Protein AF-A0A2H0WBD0-F1 (afdb_monomer_lite)

Foldseek 3Di:
DCQDDDQDQVAQEAEAEEADPDLVSVLVSQVRQPHDDPNDPHHYYYYHQDDQDLPDPCLLVSLVRVLVVLLSVLLVLLVPFQQAAEDADDPPDDDDPRYQHAHPQDDFPDPVLVCCLVPVLSVLSNQLSPDLQNSCVLLVQHDLLCSLPPVSLVSVCVVPVPGDPVSSVNSSLSNLCSLQQSPFDWDDDPPWIWTQAPNDTDTSSHHYSVSSSVDRSSVVSNVVVPVVDDPSSSVSSNLSSLQVPPPDDLVNLVVCVVVQVVCCVVPVDGQDLRDPDPVSVVNNNSVSNNVVVVVVVVVD

pLDDT: mean 79.94, std 10.46, range [40.19, 96.19]

Sequence (300 aa):
MAKEGFDWAFCEHALTVGYRGSLTEVIQIIGRCTRDSSNKTHAQFTNLVPEPDAKGEDVSDAVNNMLKAITSSLLMEQVLAPSFKFKPKIDGEPPQPGVIRIKGLNEPKTPLGRSILENDMADLKANILQNEEVRKAIAGLADPKYITEDVVPRIIREKYPELDEDDVQVICHHHHIESVLPGLETKVEGDQRFIKMAGKFINVEELNIDLIESINPFQRAYEILSKAVDKDILKAVQQAITLKNTKMTLEEAKYLFPKINEFYAANGREPDANSSDPVEVMLGRALAYLRRAEAESNLK

Radius of gyration: 22.58 Å; chains: 1; bounding box: 58×55×68 Å

Structure (mmCIF, N/CA/C/O backbone):
data_AF-A0A2H0WBD0-F1
#
_entry.id   AF-A0A2H0WBD0-F1
#
loop_
_atom_site.group_PDB
_atom_site.id
_atom_site.type_symbol
_atom_site.label_atom_id
_atom_site.label_alt_id
_atom_site.label_comp_id
_atom_site.label_asym_id
_atom_site.label_entity_id
_atom_site.label_seq_id
_atom_site.pdbx_PDB_ins_code
_atom_site.Cartn_x
_atom_site.Cartn_y
_atom_site.Cartn_z
_atom_site.occupancy
_atom_site.B_iso_or_equiv
_atom_site.auth_seq_id
_atom_site.auth_comp_id
_atom_site.auth_asym_id
_atom_site.auth_atom_id
_atom_site.pdbx_PDB_model_num
ATOM 1 N N . MET A 1 1 ? 13.476 -11.830 22.053 1.00 49.97 1 MET A N 1
ATOM 2 C CA . MET A 1 1 ? 14.926 -12.003 22.245 1.00 49.97 1 MET A CA 1
ATOM 3 C C . MET A 1 1 ? 15.350 -13.076 21.253 1.00 49.97 1 MET A C 1
ATOM 5 O O . MET A 1 1 ? 15.075 -14.237 21.482 1.00 49.97 1 MET A O 1
ATOM 9 N N . ALA A 1 2 ? 15.801 -12.629 20.082 1.00 55.78 2 ALA A N 1
ATOM 10 C CA . ALA A 1 2 ? 16.416 -13.369 18.969 1.00 55.78 2 ALA A CA 1
ATOM 11 C C . ALA A 1 2 ? 16.815 -12.298 17.933 1.00 55.78 2 ALA A C 1
ATOM 13 O O . ALA A 1 2 ? 16.463 -12.376 16.763 1.00 55.78 2 ALA A O 1
ATOM 14 N N . LYS A 1 3 ? 17.386 -11.179 18.404 1.00 52.69 3 LYS A N 1
ATOM 15 C CA . LYS A 1 3 ? 17.462 -9.941 17.616 1.00 52.69 3 LYS A CA 1
ATOM 16 C C . LYS A 1 3 ? 18.622 -9.970 16.627 1.00 52.69 3 LYS A C 1
ATOM 18 O O . LYS A 1 3 ? 18.420 -9.603 15.482 1.00 52.69 3 LYS A O 1
ATOM 23 N N . GLU A 1 4 ? 19.763 -10.552 16.989 1.00 52.62 4 GLU A N 1
ATOM 24 C CA . GLU A 1 4 ? 20.936 -10.688 16.116 1.00 52.62 4 GLU A CA 1
ATOM 25 C C . GLU A 1 4 ? 21.675 -12.005 16.419 1.00 52.62 4 GLU A C 1
ATOM 27 O O . GLU A 1 4 ? 21.696 -12.450 17.566 1.00 52.62 4 GLU A O 1
ATOM 32 N N . GLY A 1 5 ? 22.230 -12.655 15.389 1.00 54.59 5 GLY A N 1
ATOM 33 C CA . GLY A 1 5 ? 23.196 -13.759 15.527 1.00 54.59 5 GLY A CA 1
ATOM 34 C C . GLY A 1 5 ? 22.658 -15.194 15.618 1.00 54.59 5 GLY A C 1
ATOM 35 O O . GLY A 1 5 ? 23.453 -16.126 15.549 1.00 54.59 5 GLY A O 1
ATOM 36 N N . PHE A 1 6 ? 21.344 -15.409 15.736 1.00 63.38 6 PHE A N 1
ATOM 37 C CA . PHE A 1 6 ? 20.769 -16.761 15.759 1.00 63.38 6 PHE A CA 1
ATOM 38 C C . PHE A 1 6 ? 20.248 -17.154 14.374 1.00 63.38 6 PHE A C 1
ATOM 40 O O . PHE A 1 6 ? 19.155 -16.741 13.974 1.00 63.38 6 PHE A O 1
ATOM 47 N N . ASP A 1 7 ? 21.059 -17.915 13.640 1.00 66.31 7 ASP A N 1
ATOM 48 C CA . ASP A 1 7 ? 20.713 -18.461 12.329 1.00 66.31 7 ASP A CA 1
ATOM 49 C C . ASP A 1 7 ? 20.181 -19.889 12.484 1.00 66.31 7 ASP A C 1
ATOM 51 O O . ASP A 1 7 ? 20.934 -20.835 12.708 1.00 66.31 7 ASP A O 1
ATOM 55 N N . TRP A 1 8 ? 18.859 -20.040 12.412 1.00 78.25 8 TRP A N 1
ATOM 56 C CA . TRP A 1 8 ? 18.201 -21.343 12.430 1.00 78.25 8 TRP A CA 1
ATOM 57 C C . TRP A 1 8 ? 17.586 -21.587 11.052 1.00 78.25 8 TRP A C 1
ATOM 59 O O . TRP A 1 8 ? 16.416 -21.286 10.806 1.00 78.25 8 TRP A O 1
ATOM 69 N N . ALA A 1 9 ? 18.376 -22.182 10.156 1.00 80.75 9 ALA A N 1
ATOM 70 C CA . ALA A 1 9 ? 17.948 -22.504 8.795 1.00 80.75 9 ALA A CA 1
ATOM 71 C C . ALA A 1 9 ? 16.732 -23.444 8.759 1.00 80.75 9 ALA A C 1
ATOM 73 O O . ALA A 1 9 ? 15.888 -23.291 7.892 1.00 80.75 9 ALA A O 1
ATOM 74 N N . PHE A 1 10 ? 16.566 -24.338 9.737 1.00 84.06 10 PHE A N 1
ATOM 75 C CA . PHE A 1 10 ? 15.432 -25.273 9.849 1.00 84.06 10 PHE A CA 1
ATOM 76 C C . PHE A 1 10 ? 14.126 -24.659 10.415 1.00 84.06 10 PHE A C 1
ATOM 78 O O . PHE A 1 10 ? 13.216 -25.401 10.761 1.00 84.06 10 PHE A O 1
ATOM 85 N N . CYS A 1 11 ? 14.024 -23.332 10.578 1.00 87.00 11 CYS A N 1
ATOM 86 C CA . CYS A 1 11 ? 12.901 -22.687 11.269 1.00 87.00 11 CYS A CA 1
ATOM 87 C C . CYS A 1 11 ? 11.648 -22.676 10.387 1.00 87.00 11 CYS A C 1
ATOM 89 O O . CYS A 1 11 ? 11.606 -21.956 9.393 1.00 87.00 11 CYS A O 1
ATOM 91 N N . GLU A 1 12 ? 10.640 -23.465 10.745 1.00 87.62 12 GLU A N 1
ATOM 92 C CA . GLU A 1 12 ? 9.393 -23.600 9.976 1.00 87.62 12 GLU A CA 1
ATOM 93 C C . GLU A 1 12 ? 8.297 -22.632 10.424 1.00 87.62 12 GLU A C 1
ATOM 95 O O . GLU A 1 12 ? 7.412 -22.318 9.635 1.00 87.62 12 GLU A O 1
ATOM 100 N N . HIS A 1 13 ? 8.354 -22.133 11.663 1.00 90.00 13 HIS A N 1
ATOM 101 C CA . HIS A 1 13 ? 7.329 -21.245 12.205 1.00 90.00 13 HIS A CA 1
ATOM 102 C C . HIS A 1 13 ? 7.931 -20.133 13.063 1.00 90.00 13 HIS A C 1
ATOM 104 O O . HIS A 1 13 ? 8.615 -20.392 14.053 1.00 90.00 13 HIS A O 1
ATOM 110 N N . ALA A 1 14 ? 7.633 -18.884 12.709 1.00 87.50 14 ALA A N 1
ATOM 111 C CA . ALA A 1 14 ? 7.894 -17.715 13.538 1.00 87.50 14 ALA A CA 1
ATOM 112 C C . ALA A 1 14 ? 6.583 -17.133 14.093 1.00 87.50 14 ALA A C 1
ATOM 114 O O . ALA A 1 14 ? 5.679 -16.784 13.336 1.00 87.50 14 ALA A O 1
ATOM 115 N N . LEU A 1 15 ? 6.501 -16.995 15.420 1.00 87.56 15 LEU A N 1
ATOM 116 C CA . LEU A 1 15 ? 5.362 -16.415 16.134 1.00 87.56 15 LEU A CA 1
ATOM 117 C C . LEU A 1 15 ? 5.765 -15.092 16.793 1.00 87.56 15 LEU A C 1
ATOM 119 O O . LEU A 1 15 ? 6.697 -15.049 17.600 1.00 87.56 15 LEU A O 1
ATOM 123 N N . THR A 1 16 ? 5.034 -14.020 16.505 1.00 83.25 16 THR A N 1
ATOM 124 C CA . THR A 1 16 ? 5.133 -12.751 17.233 1.00 83.25 16 THR A CA 1
ATOM 125 C C . THR A 1 16 ? 3.858 -12.478 18.016 1.00 83.25 16 THR A C 1
ATOM 127 O O . THR A 1 16 ? 2.765 -12.832 17.587 1.00 83.25 16 THR A O 1
ATOM 130 N N . VAL A 1 17 ? 4.010 -11.850 19.183 1.00 83.56 17 VAL A N 1
ATOM 131 C CA . VAL A 1 17 ? 2.902 -11.454 20.058 1.00 83.56 17 VAL A CA 1
ATOM 132 C C . VAL A 1 17 ? 2.935 -9.943 20.235 1.00 83.56 17 VAL A C 1
ATOM 134 O O . VAL A 1 17 ? 3.972 -9.390 20.614 1.00 83.56 17 VAL A O 1
ATOM 137 N N . GLY A 1 18 ? 1.798 -9.304 19.978 1.00 71.00 18 GLY A N 1
ATOM 138 C CA . GLY A 1 18 ? 1.610 -7.866 20.077 1.00 71.00 18 GLY A CA 1
ATOM 139 C C . GLY A 1 18 ? 2.237 -7.083 18.924 1.00 71.00 18 GLY A C 1
ATOM 140 O O . GLY A 1 18 ? 2.765 -7.625 17.953 1.00 71.00 18 GLY A O 1
ATOM 141 N N . TYR A 1 19 ? 2.174 -5.760 19.044 1.00 66.62 19 TYR A N 1
ATOM 142 C CA . TYR A 1 19 ? 2.764 -4.859 18.065 1.00 66.62 19 TYR A CA 1
ATOM 143 C C . TYR A 1 19 ? 4.289 -4.764 18.231 1.00 66.62 19 TYR A C 1
ATOM 145 O O . TYR A 1 19 ? 4.805 -4.580 19.336 1.00 66.62 19 TYR A O 1
ATOM 153 N N . ARG A 1 20 ? 5.019 -4.843 17.114 1.00 69.00 20 ARG A N 1
ATOM 154 C CA . ARG A 1 20 ? 6.457 -4.554 17.048 1.00 69.00 20 ARG A CA 1
ATOM 155 C C . ARG A 1 20 ? 6.660 -3.154 16.489 1.00 69.00 20 ARG A C 1
ATOM 157 O O . ARG A 1 20 ? 6.102 -2.813 15.455 1.00 69.00 20 ARG A O 1
ATOM 164 N N . GLY A 1 21 ? 7.472 -2.355 17.180 1.00 59.50 21 GLY A N 1
ATOM 165 C CA . GLY A 1 21 ? 7.663 -0.936 16.874 1.00 59.50 21 GLY A CA 1
ATOM 166 C C . GLY A 1 21 ? 8.267 -0.645 15.498 1.00 59.50 21 GLY A C 1
ATOM 167 O O . GLY A 1 21 ? 8.047 0.447 14.986 1.00 59.50 21 GLY A O 1
ATOM 168 N N . SER A 1 22 ? 8.986 -1.603 14.901 1.00 67.94 22 SER A N 1
ATOM 169 C CA . SER A 1 22 ? 9.697 -1.432 13.632 1.00 67.94 22 SER A CA 1
ATOM 170 C C . SER A 1 22 ? 9.284 -2.482 12.602 1.00 67.94 22 SER A C 1
ATOM 172 O O . SER A 1 22 ? 9.393 -3.684 12.846 1.00 67.94 22 SER A O 1
ATOM 174 N N . LEU A 1 23 ? 8.865 -2.020 11.421 1.00 66.50 23 LEU A N 1
ATOM 175 C CA . LEU A 1 23 ? 8.568 -2.879 10.273 1.00 66.50 23 LEU A CA 1
ATOM 176 C C . LEU A 1 23 ? 9.817 -3.632 9.792 1.00 66.50 23 LEU A C 1
ATOM 178 O O . LEU A 1 23 ? 9.736 -4.808 9.446 1.00 66.50 23 LEU A O 1
ATOM 182 N N . THR A 1 24 ? 10.987 -2.995 9.865 1.00 69.38 24 THR A N 1
ATOM 183 C CA . THR A 1 24 ? 12.283 -3.615 9.565 1.00 69.38 24 THR A CA 1
ATOM 184 C C . THR A 1 24 ? 12.549 -4.827 10.460 1.00 69.38 24 THR A C 1
ATOM 186 O O . THR A 1 24 ? 13.019 -5.853 9.975 1.00 69.38 24 THR A O 1
ATOM 189 N N . GLU A 1 25 ? 12.196 -4.756 11.750 1.00 74.25 25 GLU A N 1
ATOM 190 C CA . GLU A 1 25 ? 12.324 -5.895 12.676 1.00 74.25 25 GLU A CA 1
ATOM 191 C C . GLU A 1 25 ? 11.413 -7.060 12.250 1.00 74.25 25 GLU A C 1
ATOM 193 O O . GLU A 1 25 ? 11.832 -8.216 12.274 1.00 74.25 25 GLU A O 1
ATOM 198 N N . VAL A 1 26 ? 10.188 -6.768 11.801 1.00 74.31 26 VAL A N 1
ATOM 199 C CA . VAL A 1 26 ? 9.241 -7.786 11.314 1.00 74.31 26 VAL A CA 1
ATOM 200 C C . VAL A 1 26 ? 9.768 -8.474 10.051 1.00 74.31 26 VAL A C 1
ATOM 202 O O . VAL A 1 26 ? 9.774 -9.703 9.990 1.00 74.31 26 VAL A O 1
ATOM 205 N N . ILE A 1 27 ? 10.289 -7.709 9.087 1.00 73.25 27 ILE A N 1
ATOM 206 C CA . ILE A 1 27 ? 10.893 -8.249 7.856 1.00 73.25 27 ILE A CA 1
ATOM 207 C C . ILE A 1 27 ? 12.075 -9.162 8.191 1.00 73.25 27 ILE A C 1
ATOM 209 O O . ILE A 1 27 ? 12.188 -10.260 7.650 1.00 73.25 27 ILE A O 1
ATOM 213 N N . GLN A 1 28 ? 12.937 -8.748 9.122 1.00 76.75 28 GLN A N 1
ATOM 214 C CA . GLN A 1 28 ? 14.073 -9.561 9.556 1.00 76.75 28 GLN A CA 1
ATOM 215 C C . GLN A 1 28 ? 13.643 -10.872 10.224 1.00 76.75 28 GLN A C 1
ATOM 217 O O . GLN A 1 28 ? 14.296 -11.894 10.018 1.00 76.75 28 GLN A O 1
ATOM 222 N N . ILE A 1 29 ? 12.567 -10.870 11.020 1.00 79.25 29 ILE A N 1
ATOM 223 C CA . ILE A 1 29 ? 12.024 -12.090 11.639 1.00 79.25 29 ILE A CA 1
ATOM 224 C C . ILE A 1 29 ? 11.507 -13.044 10.560 1.00 79.25 29 ILE A C 1
ATOM 226 O O . ILE A 1 29 ? 11.840 -14.230 10.572 1.00 79.25 29 ILE A O 1
ATOM 230 N N . ILE A 1 30 ? 10.728 -12.528 9.611 1.00 79.00 30 ILE A N 1
ATOM 231 C CA . ILE A 1 30 ? 10.121 -13.341 8.553 1.00 79.00 30 ILE A CA 1
ATOM 232 C C . ILE A 1 30 ? 11.197 -13.905 7.633 1.00 79.00 30 ILE A C 1
ATOM 234 O O . ILE A 1 30 ? 11.236 -15.114 7.420 1.00 79.00 30 ILE A O 1
ATOM 238 N N . GLY A 1 31 ? 12.144 -13.066 7.209 1.00 78.44 31 GLY A N 1
ATOM 239 C CA . GLY A 1 31 ? 13.277 -13.462 6.378 1.00 78.44 31 GLY A CA 1
ATOM 240 C C . GLY A 1 31 ? 14.182 -14.525 7.006 1.00 78.44 31 GLY A C 1
ATOM 241 O O . GLY A 1 31 ? 14.968 -15.139 6.293 1.00 78.44 31 GLY A O 1
ATOM 242 N N . ARG A 1 32 ? 14.092 -14.783 8.319 1.00 78.88 32 ARG A N 1
ATOM 243 C CA . ARG A 1 32 ? 14.766 -15.927 8.961 1.00 78.88 32 ARG A CA 1
ATOM 244 C C . ARG A 1 32 ? 13.974 -17.222 8.826 1.00 78.88 32 ARG A C 1
ATOM 246 O O . ARG A 1 32 ? 14.567 -18.273 8.607 1.00 78.88 32 ARG A O 1
ATOM 253 N N . CYS A 1 33 ? 12.651 -17.155 8.950 1.00 83.88 33 CYS A N 1
ATOM 254 C CA . CYS A 1 33 ? 11.782 -18.322 8.813 1.00 83.88 33 CYS A CA 1
ATOM 255 C C . CYS A 1 33 ? 11.675 -18.783 7.349 1.00 83.88 33 CYS A C 1
ATOM 257 O O . CYS A 1 33 ? 11.700 -19.982 7.081 1.00 83.88 33 CYS A O 1
ATOM 259 N N . THR A 1 34 ? 11.664 -17.850 6.394 1.00 80.56 34 THR A N 1
ATOM 260 C CA . THR A 1 34 ? 11.469 -18.140 4.962 1.00 80.56 34 THR A CA 1
ATOM 261 C C . THR A 1 34 ? 12.741 -18.542 4.209 1.00 80.56 34 THR A C 1
ATOM 263 O O . THR A 1 34 ? 12.702 -18.659 2.990 1.00 80.56 34 THR A O 1
ATOM 266 N N . ARG A 1 35 ? 13.879 -18.750 4.889 1.00 81.44 35 ARG A N 1
ATOM 267 C CA . ARG A 1 35 ? 15.088 -19.297 4.247 1.00 81.44 35 ARG A CA 1
ATOM 268 C C . ARG A 1 35 ? 14.870 -20.746 3.831 1.00 81.44 35 ARG A C 1
ATOM 270 O O . ARG A 1 35 ? 14.359 -21.539 4.631 1.00 81.44 35 ARG A O 1
ATOM 277 N N . ASP A 1 36 ? 15.346 -21.082 2.636 1.00 82.81 36 ASP A N 1
ATOM 278 C CA . ASP A 1 36 ? 15.339 -22.448 2.124 1.00 82.81 36 ASP A CA 1
ATOM 279 C C . ASP A 1 36 ? 16.178 -23.375 3.010 1.00 82.81 36 ASP A C 1
ATOM 281 O O . ASP A 1 36 ? 17.286 -23.044 3.439 1.00 82.81 36 ASP A O 1
ATOM 285 N N . SER A 1 37 ? 15.638 -24.559 3.290 1.00 86.12 37 SER A N 1
ATOM 286 C CA . SER A 1 37 ? 16.325 -25.624 4.017 1.00 86.12 37 SER A CA 1
ATOM 287 C C . SER A 1 37 ? 15.776 -26.978 3.586 1.00 86.12 37 SER A C 1
ATOM 289 O O . SER A 1 37 ? 14.598 -27.109 3.265 1.00 86.12 37 SER A O 1
ATOM 291 N N . SER A 1 38 ? 16.632 -28.001 3.622 1.00 85.50 38 SER A N 1
ATOM 292 C CA . SER A 1 38 ? 16.321 -29.370 3.180 1.00 85.50 38 SER A CA 1
ATOM 293 C C . SER A 1 38 ? 15.089 -30.008 3.838 1.00 85.50 38 SER A C 1
ATOM 295 O O . SER A 1 38 ? 14.499 -30.916 3.263 1.00 85.50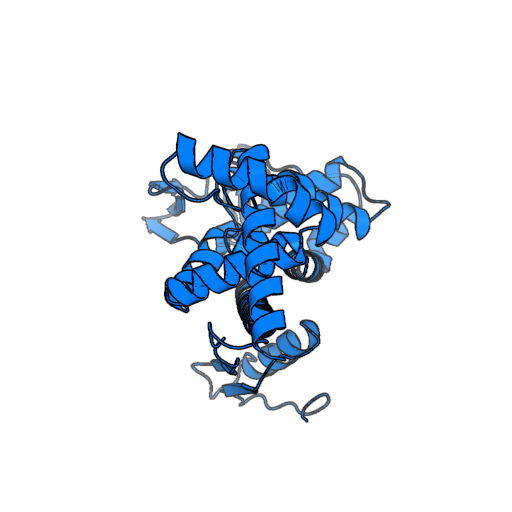 38 SER A O 1
ATOM 297 N N . ASN A 1 39 ? 14.692 -29.546 5.027 1.00 83.50 39 ASN A N 1
ATOM 298 C CA . ASN A 1 39 ? 13.545 -30.068 5.769 1.00 83.50 39 ASN A CA 1
ATOM 299 C C . ASN A 1 39 ? 12.229 -29.324 5.498 1.00 83.50 39 ASN A C 1
ATOM 301 O O . ASN A 1 39 ? 11.199 -29.763 5.995 1.00 83.50 39 ASN A O 1
ATOM 305 N N . LYS A 1 40 ? 12.243 -28.204 4.763 1.00 87.44 40 LYS A N 1
ATOM 306 C CA . LYS A 1 40 ? 11.079 -27.318 4.666 1.00 87.44 40 LYS A CA 1
ATOM 307 C C . LYS A 1 40 ? 10.312 -27.518 3.373 1.00 87.44 40 LYS A C 1
ATOM 309 O O . LYS A 1 40 ? 10.825 -27.275 2.287 1.00 87.44 40 LYS A O 1
ATOM 314 N N . THR A 1 41 ? 9.034 -27.845 3.511 1.00 86.56 41 THR A N 1
ATOM 315 C CA . THR A 1 41 ? 8.043 -27.743 2.427 1.00 86.56 41 THR A CA 1
ATOM 316 C C . THR A 1 41 ? 7.079 -26.575 2.642 1.00 86.56 41 THR A C 1
ATOM 318 O O . THR A 1 41 ? 6.316 -26.229 1.744 1.00 86.56 41 THR A O 1
ATOM 321 N N . HIS A 1 42 ? 7.090 -25.978 3.837 1.00 87.69 42 HIS A N 1
ATOM 322 C CA . HIS A 1 42 ? 6.255 -24.852 4.234 1.00 87.69 42 HIS A CA 1
ATOM 323 C C . HIS A 1 42 ? 6.986 -24.014 5.292 1.00 87.69 42 HIS A C 1
ATOM 325 O O . HIS A 1 42 ? 7.696 -24.561 6.135 1.00 87.69 42 HIS A O 1
ATOM 331 N N . ALA A 1 43 ? 6.796 -22.696 5.251 1.00 87.25 43 ALA A N 1
ATOM 332 C CA . ALA A 1 43 ? 7.235 -21.771 6.287 1.00 87.25 43 ALA A CA 1
ATOM 333 C C . ALA A 1 43 ? 6.053 -20.880 6.678 1.00 87.25 43 ALA A C 1
ATOM 335 O O . ALA A 1 43 ? 5.348 -20.363 5.809 1.00 87.25 43 ALA A O 1
ATOM 336 N N . GLN A 1 44 ? 5.847 -20.695 7.978 1.00 86.94 44 GLN A N 1
ATOM 337 C CA . GLN A 1 44 ? 4.727 -19.948 8.525 1.00 86.94 44 GLN A CA 1
ATOM 338 C C . GLN A 1 44 ? 5.221 -18.783 9.377 1.00 86.94 44 GLN A C 1
ATOM 340 O O . GLN A 1 44 ? 6.077 -18.925 10.248 1.00 86.94 44 GLN A O 1
ATOM 345 N N . PHE A 1 45 ? 4.619 -17.618 9.175 1.00 86.19 45 PHE A N 1
ATOM 346 C CA . PHE A 1 45 ? 4.718 -16.509 10.110 1.00 86.19 45 PHE A CA 1
ATOM 347 C C . PHE A 1 45 ? 3.336 -16.226 10.689 1.00 86.19 45 PHE A C 1
ATOM 349 O O . PHE A 1 45 ? 2.360 -16.089 9.952 1.00 86.19 45 PHE A O 1
ATOM 356 N N . THR A 1 46 ? 3.246 -16.138 12.011 1.00 86.56 46 THR A N 1
ATOM 357 C CA . THR A 1 46 ? 2.010 -15.807 12.717 1.00 86.56 46 THR A CA 1
ATOM 358 C C . THR A 1 46 ? 2.249 -14.594 13.592 1.00 86.56 46 THR A C 1
ATOM 360 O O . THR A 1 46 ? 3.112 -14.612 14.467 1.00 86.56 46 THR A O 1
ATOM 363 N N . ASN A 1 47 ? 1.451 -13.550 13.386 1.00 82.12 47 ASN A N 1
ATOM 364 C CA . ASN A 1 47 ? 1.443 -12.383 14.252 1.00 82.12 47 ASN A CA 1
ATOM 365 C C . ASN A 1 47 ? 0.141 -12.342 15.053 1.00 82.12 47 ASN A C 1
ATOM 367 O O . ASN A 1 47 ? -0.930 -12.158 14.480 1.00 82.12 47 ASN A O 1
ATOM 371 N N . LEU A 1 48 ? 0.238 -12.509 16.369 1.00 84.12 48 LEU A N 1
ATOM 372 C CA . LEU A 1 48 ? -0.893 -12.390 17.281 1.00 84.12 48 LEU A CA 1
ATOM 373 C C . LEU A 1 48 ? -1.076 -10.925 17.663 1.00 84.12 48 LEU A C 1
ATOM 375 O O . LEU A 1 48 ? -0.251 -10.348 18.372 1.00 84.12 48 LEU A O 1
ATOM 379 N N . VAL A 1 49 ? -2.171 -10.334 17.198 1.00 77.81 49 VAL A N 1
ATOM 380 C CA . VAL A 1 49 ? -2.580 -8.966 17.529 1.00 77.81 49 VAL A CA 1
ATOM 381 C C . VAL A 1 49 ? -3.796 -9.056 18.450 1.00 77.81 49 VAL A C 1
ATOM 383 O O . VAL A 1 49 ? -4.661 -9.892 18.189 1.00 77.81 49 VAL A O 1
ATOM 386 N N . PRO A 1 50 ? -3.873 -8.255 19.530 1.00 74.56 50 PRO A N 1
ATOM 387 C CA . PRO A 1 50 ? -5.081 -8.200 20.344 1.00 74.56 50 PRO A CA 1
ATOM 388 C C . PRO A 1 50 ? -6.272 -7.776 19.483 1.00 74.56 50 PRO A C 1
ATOM 390 O O . PRO A 1 50 ? -6.169 -6.840 18.687 1.00 74.56 50 PRO A O 1
ATOM 393 N N . GLU A 1 51 ? -7.388 -8.476 19.651 1.00 73.12 51 GLU A N 1
ATOM 394 C CA . GLU A 1 51 ? -8.649 -8.104 19.024 1.00 73.12 51 GLU A CA 1
ATOM 395 C C . GLU A 1 51 ? -9.118 -6.750 19.586 1.00 73.12 51 GLU A C 1
ATOM 397 O O . GLU A 1 51 ? -9.080 -6.553 20.806 1.00 73.12 51 GLU A O 1
ATOM 402 N N . PRO A 1 52 ? -9.512 -5.789 18.732 1.00 68.75 52 PRO A N 1
ATOM 403 C CA . PRO A 1 52 ? -10.074 -4.532 19.200 1.00 68.75 52 PRO A CA 1
ATOM 404 C C . PRO A 1 52 ? -11.442 -4.776 19.848 1.00 68.75 52 PRO A C 1
ATOM 406 O O . PRO A 1 52 ? -12.406 -5.101 19.161 1.00 68.75 52 PRO A O 1
ATOM 409 N N . ASP A 1 53 ? -11.547 -4.571 21.162 1.00 70.31 53 ASP A N 1
ATOM 410 C CA . ASP A 1 53 ? -12.847 -4.516 21.834 1.00 70.31 53 ASP A CA 1
ATOM 411 C C . ASP A 1 53 ? -13.548 -3.215 21.443 1.00 70.31 53 ASP A C 1
ATOM 413 O O . ASP A 1 53 ? -13.146 -2.146 21.895 1.00 70.31 53 ASP A O 1
ATOM 417 N N . ALA A 1 54 ? -14.607 -3.307 20.633 1.00 60.22 54 ALA A N 1
ATOM 418 C CA . ALA A 1 54 ? -15.395 -2.172 20.148 1.00 60.22 54 ALA A CA 1
ATOM 419 C C . ALA A 1 54 ? -15.961 -1.263 21.261 1.00 60.22 54 ALA A C 1
ATOM 421 O O . ALA A 1 54 ? -16.397 -0.149 20.969 1.00 60.22 54 ALA A O 1
ATOM 422 N N . LYS A 1 55 ? -15.979 -1.722 22.520 1.00 62.62 55 LYS A N 1
ATOM 423 C CA . LYS A 1 55 ? -16.481 -0.975 23.684 1.00 62.62 55 LYS A CA 1
ATOM 424 C C . LYS A 1 55 ? -15.378 -0.426 24.595 1.00 62.62 55 LYS A C 1
ATOM 426 O O . LYS A 1 55 ? -15.702 0.257 25.564 1.00 62.62 55 LYS A O 1
ATOM 431 N N . GLY A 1 56 ? -14.109 -0.726 24.320 1.00 60.12 56 GLY A N 1
ATOM 432 C CA . GLY A 1 56 ? -12.977 -0.294 25.140 1.00 60.12 56 GLY A CA 1
ATOM 433 C C . GLY A 1 56 ? -12.501 1.130 24.833 1.00 60.12 56 GLY A C 1
ATOM 434 O O . GLY A 1 56 ? -12.695 1.651 23.736 1.00 60.12 56 GLY A O 1
ATOM 435 N N . GLU A 1 57 ? -11.805 1.761 25.780 1.00 58.22 57 GLU A N 1
ATOM 436 C CA . GLU A 1 57 ? -11.161 3.072 25.562 1.00 58.22 57 GLU A CA 1
ATOM 437 C C . GLU A 1 57 ? -9.995 2.991 24.547 1.00 58.22 57 GLU A C 1
ATOM 439 O O . GLU A 1 57 ? -9.687 3.966 23.860 1.00 58.22 57 GLU A O 1
ATOM 444 N N . ASP A 1 58 ? -9.425 1.793 24.360 1.00 64.12 58 ASP A N 1
ATOM 445 C CA . ASP A 1 58 ? -8.253 1.527 23.514 1.00 64.12 58 ASP A CA 1
ATOM 446 C C . ASP A 1 58 ? -8.590 1.094 22.072 1.00 64.12 58 ASP A C 1
ATOM 448 O O . ASP A 1 58 ? -7.701 0.662 21.329 1.00 64.12 58 ASP A O 1
ATOM 452 N N . VAL A 1 59 ? -9.850 1.221 21.626 1.00 68.50 59 VAL A N 1
ATOM 453 C CA . VAL A 1 59 ? -10.282 0.827 20.263 1.00 68.50 59 VAL A CA 1
ATOM 454 C C . VAL A 1 59 ? -9.359 1.418 19.201 1.00 68.50 59 VAL A C 1
ATOM 456 O O . VAL A 1 59 ? -8.917 0.720 18.293 1.00 68.50 59 VAL A O 1
ATOM 459 N N . SER A 1 60 ? -9.020 2.703 19.330 1.00 67.38 60 SER A N 1
ATOM 460 C CA . SER A 1 60 ? -8.182 3.406 18.351 1.00 67.38 60 SER A CA 1
ATOM 461 C C . SER A 1 60 ? -6.791 2.781 18.217 1.00 67.38 60 SER A C 1
ATOM 463 O O . SER A 1 60 ? -6.262 2.674 17.108 1.00 67.38 60 SER A O 1
ATOM 465 N N . ASP A 1 61 ? -6.202 2.350 19.330 1.00 71.62 61 ASP A N 1
ATOM 466 C CA . ASP A 1 61 ? -4.857 1.783 19.358 1.00 71.62 61 ASP A CA 1
ATOM 467 C C . ASP A 1 61 ? -4.846 0.320 18.923 1.00 71.62 61 ASP A C 1
ATOM 469 O O . ASP A 1 61 ? -3.974 -0.080 18.145 1.00 71.62 61 ASP A O 1
ATOM 473 N N . ALA A 1 62 ? -5.846 -0.461 19.331 1.00 70.88 62 ALA A N 1
ATOM 474 C CA . ALA A 1 62 ? -6.023 -1.832 18.865 1.00 70.88 62 ALA A CA 1
ATOM 475 C C . ALA A 1 62 ? -6.236 -1.882 17.339 1.00 70.88 62 ALA A C 1
ATOM 477 O O . ALA A 1 62 ? -5.548 -2.622 16.633 1.00 70.88 62 ALA A O 1
ATOM 478 N N . VAL A 1 63 ? -7.083 -0.999 16.805 1.00 71.06 63 VAL A N 1
ATOM 479 C CA . VAL A 1 63 ? -7.305 -0.827 15.362 1.00 71.06 63 VAL A CA 1
ATOM 480 C C . VAL A 1 63 ? -6.032 -0.403 14.636 1.00 71.06 63 VAL A C 1
ATOM 482 O O . VAL A 1 63 ? -5.679 -0.959 13.594 1.00 71.06 63 VAL A O 1
ATOM 485 N N . ASN A 1 64 ? -5.304 0.569 15.185 1.00 73.81 64 ASN A N 1
ATOM 486 C CA . ASN A 1 64 ? -4.037 1.015 14.620 1.00 73.81 64 ASN A CA 1
ATOM 487 C C . ASN A 1 64 ? -3.034 -0.150 14.547 1.00 73.81 64 ASN A C 1
ATOM 489 O O . ASN A 1 64 ? -2.395 -0.342 13.512 1.00 73.81 64 ASN A O 1
ATOM 493 N N . ASN A 1 65 ? -2.927 -0.954 15.605 1.00 75.75 65 ASN A N 1
ATOM 494 C CA . ASN A 1 65 ? -2.060 -2.131 15.651 1.00 75.75 65 ASN A CA 1
ATOM 495 C C . ASN A 1 65 ? -2.489 -3.215 14.650 1.00 75.75 65 ASN A C 1
ATOM 497 O O . ASN A 1 65 ? -1.626 -3.813 14.005 1.00 75.75 65 ASN A O 1
ATOM 501 N N . MET A 1 66 ? -3.793 -3.416 14.454 1.00 76.94 66 MET A N 1
ATOM 502 C CA . MET A 1 66 ? -4.322 -4.328 13.439 1.00 76.94 66 MET A CA 1
ATOM 503 C C . MET A 1 66 ? -3.973 -3.868 12.021 1.00 76.94 66 MET A C 1
ATOM 505 O O . MET A 1 66 ? -3.408 -4.638 11.245 1.00 76.94 66 MET A O 1
ATOM 509 N N . LEU A 1 67 ? -4.215 -2.593 11.699 1.00 76.25 67 LEU A N 1
ATOM 510 C CA . LEU A 1 67 ? -3.843 -2.021 10.404 1.00 76.25 67 LEU A CA 1
ATOM 511 C C . LEU A 1 67 ? -2.339 -2.151 10.150 1.00 76.25 67 LEU A C 1
ATOM 513 O O . LEU A 1 67 ? -1.939 -2.535 9.060 1.00 76.25 67 LEU A O 1
ATOM 517 N N . LYS A 1 68 ? -1.502 -1.903 11.163 1.00 77.12 68 LYS A N 1
ATOM 518 C CA . LYS A 1 68 ? -0.049 -2.122 11.075 1.00 77.12 68 LYS A CA 1
ATOM 519 C C . LYS A 1 68 ? 0.302 -3.577 10.758 1.00 77.12 68 LYS A C 1
ATOM 521 O O . LYS A 1 68 ? 1.183 -3.817 9.941 1.00 77.12 68 LYS A O 1
ATOM 526 N N . ALA A 1 69 ? -0.374 -4.548 11.368 1.00 77.50 69 ALA A N 1
ATOM 527 C CA . ALA A 1 69 ? -0.134 -5.963 11.091 1.00 77.50 69 ALA A CA 1
ATOM 528 C C . ALA A 1 69 ? -0.540 -6.369 9.664 1.00 77.50 69 ALA A C 1
ATOM 530 O O . ALA A 1 69 ? 0.180 -7.131 9.014 1.00 77.50 69 ALA A O 1
ATOM 531 N N . ILE A 1 70 ? -1.650 -5.825 9.158 1.00 78.44 70 ILE A N 1
ATOM 532 C CA . ILE A 1 70 ? -2.084 -6.013 7.766 1.00 78.44 70 ILE A CA 1
ATOM 533 C C . ILE A 1 70 ? -1.049 -5.410 6.816 1.00 78.44 70 ILE A C 1
ATOM 535 O O . ILE A 1 70 ? -0.583 -6.092 5.909 1.00 78.44 70 ILE A O 1
ATOM 539 N N . THR A 1 71 ? -0.615 -4.176 7.075 1.00 77.88 71 THR A N 1
ATOM 540 C CA . THR A 1 71 ? 0.445 -3.507 6.315 1.00 77.88 71 THR A CA 1
ATOM 541 C C . THR A 1 71 ? 1.728 -4.340 6.262 1.00 77.88 71 THR A C 1
ATOM 543 O O . THR A 1 71 ? 2.283 -4.530 5.182 1.00 77.88 71 THR A O 1
ATOM 546 N N . SER A 1 72 ? 2.178 -4.893 7.394 1.00 76.12 72 SER A N 1
ATOM 547 C CA . SER A 1 72 ? 3.349 -5.779 7.431 1.00 76.12 72 SER A CA 1
ATOM 548 C C . SER A 1 72 ? 3.163 -7.030 6.577 1.00 76.12 72 SER A C 1
ATOM 550 O O . SER A 1 72 ? 4.089 -7.450 5.890 1.00 76.12 72 SER A O 1
ATOM 552 N N . SER A 1 73 ? 1.967 -7.618 6.604 1.00 77.25 73 SER A N 1
ATOM 553 C CA . SER A 1 73 ? 1.651 -8.819 5.826 1.00 77.25 73 SER A CA 1
ATOM 554 C C . SER A 1 73 ? 1.657 -8.529 4.323 1.00 77.25 73 SER A C 1
ATOM 556 O O . SER A 1 73 ? 2.230 -9.297 3.556 1.00 77.25 73 SER A O 1
ATOM 558 N N . LEU A 1 74 ? 1.098 -7.388 3.910 1.00 76.75 74 LEU A N 1
ATOM 559 C CA . LEU A 1 74 ? 1.094 -6.936 2.515 1.00 76.75 74 LEU A CA 1
ATOM 560 C C . LEU A 1 74 ? 2.499 -6.633 2.006 1.00 76.75 74 LEU A C 1
ATOM 562 O O . LEU A 1 74 ? 2.860 -7.050 0.909 1.00 76.75 74 LEU A O 1
ATOM 566 N N . LEU A 1 75 ? 3.313 -5.945 2.810 1.00 76.12 75 LEU A N 1
ATOM 567 C CA . LEU A 1 75 ? 4.699 -5.684 2.440 1.00 76.12 75 LEU A CA 1
ATOM 568 C C . LEU A 1 75 ? 5.460 -6.998 2.240 1.00 76.12 75 LEU A C 1
ATOM 570 O O . LEU A 1 75 ? 6.222 -7.134 1.290 1.00 76.12 75 LEU A O 1
ATOM 574 N N . MET A 1 76 ? 5.231 -7.985 3.105 1.00 75.50 76 MET A N 1
ATOM 575 C CA . MET A 1 76 ? 5.900 -9.279 3.004 1.00 75.50 76 MET A CA 1
ATOM 576 C C . MET A 1 76 ? 5.449 -10.098 1.809 1.00 75.50 76 MET A C 1
ATOM 578 O O . MET A 1 76 ? 6.277 -10.756 1.185 1.00 75.50 76 MET A O 1
ATOM 582 N N . GLU A 1 77 ? 4.169 -10.025 1.460 1.00 74.81 77 GLU A N 1
ATOM 583 C CA . GLU A 1 77 ? 3.681 -10.582 0.207 1.00 74.81 77 GLU A CA 1
ATOM 584 C C . GLU A 1 77 ? 4.440 -9.984 -0.982 1.00 74.81 77 GLU A C 1
ATOM 586 O O . GLU A 1 77 ? 4.925 -10.723 -1.831 1.00 74.81 77 GLU A O 1
ATOM 591 N N . GLN A 1 78 ? 4.617 -8.661 -1.010 1.00 68.75 78 GLN A N 1
ATOM 592 C CA . GLN A 1 78 ? 5.340 -7.985 -2.087 1.00 68.75 78 GLN A CA 1
ATOM 593 C C . GLN A 1 78 ? 6.843 -8.296 -2.102 1.00 68.75 78 GLN A C 1
ATOM 595 O O . GLN A 1 78 ? 7.434 -8.352 -3.175 1.00 68.75 78 GLN A O 1
ATOM 600 N N . VAL A 1 79 ? 7.469 -8.496 -0.938 1.00 69.12 79 VAL A N 1
ATOM 601 C CA . VAL A 1 79 ? 8.893 -8.863 -0.826 1.00 69.12 79 VAL A CA 1
ATOM 602 C C . VAL A 1 79 ? 9.141 -10.303 -1.281 1.00 69.12 79 VAL A C 1
ATOM 604 O O . VAL A 1 79 ? 10.176 -10.583 -1.879 1.00 69.12 79 VAL A O 1
ATOM 607 N N . LEU A 1 80 ? 8.213 -11.219 -0.992 1.00 68.62 80 LEU A N 1
ATOM 608 C CA . LEU A 1 80 ? 8.308 -12.627 -1.389 1.00 68.62 80 LEU A CA 1
ATOM 609 C C . LEU A 1 80 ? 7.775 -12.885 -2.805 1.00 68.62 80 LEU A C 1
ATOM 611 O O . LEU A 1 80 ? 8.035 -13.950 -3.367 1.00 68.62 80 LEU A O 1
ATOM 615 N N . ALA A 1 81 ? 7.024 -11.942 -3.377 1.00 68.19 81 ALA A N 1
ATOM 616 C CA . ALA A 1 81 ? 6.527 -12.048 -4.737 1.00 68.19 81 ALA A CA 1
ATOM 617 C C . ALA A 1 81 ? 7.694 -12.153 -5.740 1.00 68.19 81 ALA A C 1
ATOM 619 O O . ALA A 1 81 ? 8.722 -11.491 -5.574 1.00 68.19 81 ALA A O 1
ATOM 620 N N . PRO A 1 82 ? 7.549 -12.952 -6.814 1.00 64.62 82 PRO A N 1
ATOM 621 C CA . PRO A 1 82 ? 8.540 -13.005 -7.881 1.00 64.62 82 PRO A CA 1
ATOM 622 C C . PRO A 1 82 ? 8.820 -11.603 -8.438 1.00 64.62 82 PRO A C 1
ATOM 624 O O . PRO A 1 82 ? 7.894 -10.875 -8.796 1.00 64.62 82 PRO A O 1
ATOM 627 N N . SER A 1 83 ? 10.099 -11.234 -8.545 1.00 63.47 83 SER A N 1
ATOM 628 C CA . SER A 1 83 ? 10.494 -9.965 -9.160 1.00 63.47 83 SER A CA 1
ATOM 629 C C . SER A 1 83 ? 10.260 -10.030 -10.671 1.00 63.47 83 SER A C 1
ATOM 631 O O . SER A 1 83 ? 10.916 -10.792 -11.385 1.00 63.47 83 SER A O 1
ATOM 633 N N . PHE A 1 84 ? 9.313 -9.230 -11.161 1.00 75.12 84 PHE A N 1
ATOM 634 C CA . PHE A 1 84 ? 9.141 -8.970 -12.586 1.00 75.12 84 PHE A CA 1
ATOM 635 C C . PHE A 1 84 ? 9.898 -7.702 -12.964 1.00 75.12 84 PHE A C 1
ATOM 637 O O . PHE A 1 84 ? 9.852 -6.706 -12.245 1.00 75.12 84 PHE A O 1
ATOM 644 N N . LYS A 1 85 ? 10.566 -7.715 -14.121 1.00 84.31 85 LYS A N 1
ATOM 645 C CA . LYS A 1 85 ? 11.142 -6.495 -14.691 1.00 84.31 85 LYS A CA 1
ATOM 646 C C . LYS A 1 85 ? 10.107 -5.827 -15.582 1.00 84.31 85 LYS A C 1
ATOM 648 O O . LYS A 1 85 ? 9.749 -6.374 -16.625 1.00 84.31 85 LYS A O 1
ATOM 653 N N . PHE A 1 86 ? 9.644 -4.651 -15.182 1.00 89.12 86 PHE A N 1
ATOM 654 C CA . PHE A 1 86 ? 8.727 -3.845 -15.982 1.00 89.12 86 PHE A CA 1
ATOM 655 C C . PHE A 1 86 ? 9.511 -2.955 -16.935 1.00 89.12 86 PHE A C 1
ATOM 657 O O . PHE A 1 86 ? 10.457 -2.287 -16.522 1.00 89.12 86 PHE A O 1
ATOM 664 N N . LYS A 1 87 ? 9.140 -2.977 -18.216 1.00 90.44 87 LYS A N 1
ATOM 665 C CA . LYS A 1 87 ? 9.764 -2.153 -19.255 1.00 90.44 87 LYS A CA 1
ATOM 666 C C . LYS A 1 87 ? 8.719 -1.495 -20.151 1.00 90.44 87 LYS A C 1
ATOM 668 O O . LYS A 1 87 ? 7.639 -2.068 -20.326 1.00 90.44 87 LYS A O 1
ATOM 673 N N . PRO A 1 88 ? 9.039 -0.349 -20.771 1.00 91.31 88 PRO A N 1
ATOM 674 C CA . PRO A 1 88 ? 8.218 0.201 -21.837 1.00 91.31 88 PRO A CA 1
ATOM 675 C C . PRO A 1 88 ? 7.990 -0.826 -22.945 1.00 91.31 88 PRO A C 1
ATOM 677 O O . PRO A 1 88 ? 8.881 -1.602 -23.317 1.00 91.31 88 PRO A O 1
ATOM 680 N N . LYS A 1 89 ? 6.780 -0.834 -23.497 1.00 89.75 89 LYS A N 1
ATOM 681 C CA . LYS A 1 89 ? 6.487 -1.603 -24.702 1.00 89.75 89 LYS A CA 1
ATOM 682 C C . LYS A 1 89 ? 6.966 -0.836 -25.937 1.00 89.75 89 LYS A C 1
ATOM 684 O O . LYS A 1 89 ? 6.490 0.263 -26.203 1.00 89.75 89 LYS A O 1
ATOM 689 N N . ILE A 1 90 ? 7.864 -1.462 -26.696 1.00 86.19 90 ILE A N 1
ATOM 690 C CA . ILE A 1 90 ? 8.341 -1.006 -28.006 1.00 86.19 90 ILE A CA 1
ATOM 691 C C . ILE A 1 90 ? 7.892 -2.041 -29.040 1.00 86.19 90 ILE A C 1
ATOM 693 O O . ILE A 1 90 ? 8.067 -3.246 -28.831 1.00 86.19 90 ILE A O 1
ATOM 697 N N . ASP A 1 91 ? 7.278 -1.580 -30.129 1.00 80.56 91 ASP A N 1
ATOM 698 C CA . ASP A 1 91 ? 6.776 -2.463 -31.182 1.00 80.56 91 ASP A CA 1
ATOM 699 C C . ASP A 1 91 ? 7.928 -3.210 -31.869 1.00 80.56 91 ASP A C 1
ATOM 701 O O . ASP A 1 91 ? 8.941 -2.622 -32.246 1.00 80.56 91 ASP A O 1
ATOM 705 N N . GLY A 1 92 ? 7.765 -4.524 -32.038 1.00 75.44 92 GLY A N 1
ATOM 706 C CA . GLY A 1 92 ? 8.745 -5.390 -32.701 1.00 75.44 92 GLY A CA 1
ATOM 707 C C . GLY A 1 92 ? 9.780 -6.043 -31.781 1.00 75.44 92 GLY A C 1
ATOM 708 O O . GLY A 1 92 ? 10.556 -6.872 -32.257 1.00 75.44 92 GLY A O 1
ATOM 709 N N . GLU A 1 93 ? 9.792 -5.748 -30.476 1.00 78.12 93 GLU A N 1
ATOM 710 C CA . GLU A 1 93 ? 10.657 -6.479 -29.548 1.00 78.12 93 GLU A CA 1
ATOM 711 C C . GLU A 1 93 ? 10.044 -7.829 -29.128 1.00 78.12 93 GLU A C 1
ATOM 713 O O . GLU A 1 93 ? 8.879 -7.879 -28.722 1.00 78.12 93 GLU A O 1
ATOM 718 N N . PRO A 1 94 ? 10.819 -8.931 -29.165 1.00 75.31 94 PRO A N 1
ATOM 719 C CA . PRO A 1 94 ? 10.305 -10.243 -28.805 1.00 75.31 94 PRO A CA 1
ATOM 720 C C . PRO A 1 94 ? 9.977 -10.335 -27.302 1.00 75.31 94 PRO A C 1
ATOM 722 O O . PRO A 1 94 ? 10.609 -9.650 -26.476 1.00 75.31 94 PRO A O 1
ATOM 725 N N . PRO A 1 95 ? 9.029 -11.214 -26.921 1.00 74.44 95 PRO A N 1
ATOM 726 C CA . PRO A 1 95 ? 8.764 -11.537 -25.525 1.00 74.44 95 PRO A CA 1
ATOM 727 C C . PRO A 1 95 ? 10.030 -12.069 -24.846 1.00 74.44 95 PRO A C 1
ATOM 729 O O . PRO A 1 95 ? 10.737 -12.914 -25.396 1.00 74.44 95 PRO A O 1
ATOM 732 N N . GLN A 1 96 ? 10.322 -11.581 -23.639 1.00 80.06 96 GLN A N 1
ATOM 733 C CA . GLN A 1 96 ? 11.458 -12.039 -22.838 1.00 80.06 96 GLN A CA 1
ATOM 734 C C . GLN A 1 96 ? 10.954 -12.651 -21.526 1.00 80.06 96 GLN A C 1
ATOM 736 O O . GLN A 1 96 ? 10.165 -12.012 -20.824 1.00 80.06 96 GLN A O 1
ATOM 741 N N . PRO A 1 97 ? 11.400 -13.865 -21.152 1.00 77.81 97 PRO A N 1
ATOM 742 C CA . PRO A 1 97 ? 11.041 -14.457 -19.868 1.00 77.81 97 PRO A CA 1
ATOM 743 C C . PRO A 1 97 ? 11.413 -13.541 -18.693 1.00 77.81 97 PRO A C 1
ATOM 745 O O . PRO A 1 97 ? 12.535 -13.050 -18.611 1.00 77.81 97 PRO A O 1
ATOM 748 N N . GLY A 1 98 ? 10.467 -13.311 -17.778 1.00 77.19 98 GLY A N 1
ATOM 749 C CA . GLY A 1 98 ? 10.668 -12.463 -16.592 1.00 77.19 98 GLY A CA 1
ATOM 750 C C . GLY A 1 98 ? 10.544 -10.953 -16.838 1.00 77.19 98 GLY A C 1
ATOM 751 O O . GLY A 1 98 ? 10.638 -10.182 -15.883 1.00 77.19 98 GLY A O 1
ATOM 752 N N . VAL A 1 99 ? 10.297 -10.524 -18.083 1.00 84.69 99 VAL A N 1
ATOM 753 C CA . VAL A 1 99 ? 10.059 -9.118 -18.439 1.00 84.69 99 VAL A CA 1
ATOM 754 C C . VAL A 1 99 ? 8.598 -8.929 -18.833 1.00 84.69 99 VAL A C 1
ATOM 756 O O . VAL A 1 99 ? 8.100 -9.607 -19.731 1.00 84.69 99 VAL A O 1
ATOM 759 N N . ILE A 1 100 ? 7.917 -7.986 -18.185 1.00 87.06 100 ILE A N 1
ATOM 760 C CA . ILE A 1 100 ? 6.563 -7.563 -18.548 1.00 87.06 100 ILE A CA 1
ATOM 761 C C . ILE A 1 100 ? 6.672 -6.201 -19.229 1.00 87.06 100 ILE A C 1
ATOM 763 O O . ILE A 1 100 ? 7.201 -5.247 -18.659 1.00 87.06 100 ILE A O 1
ATOM 767 N N . ARG A 1 101 ? 6.189 -6.120 -20.470 1.00 89.94 101 ARG A N 1
ATOM 768 C CA . ARG A 1 101 ? 6.214 -4.890 -21.265 1.00 89.94 101 ARG A CA 1
ATOM 769 C C . ARG A 1 101 ? 4.878 -4.176 -21.159 1.00 89.94 101 ARG A C 1
ATOM 771 O O . ARG A 1 101 ? 3.851 -4.779 -21.449 1.00 89.94 101 ARG A O 1
ATOM 778 N N . ILE A 1 102 ? 4.903 -2.903 -20.783 1.00 92.06 102 ILE A N 1
ATOM 779 C CA . ILE A 1 102 ? 3.701 -2.103 -20.539 1.00 92.06 102 ILE A CA 1
ATOM 780 C C . ILE A 1 102 ? 3.690 -0.922 -21.505 1.00 92.06 102 ILE A C 1
ATOM 782 O O . ILE A 1 102 ? 4.657 -0.163 -21.608 1.00 92.06 102 ILE A O 1
ATOM 786 N N . LYS A 1 103 ? 2.595 -0.776 -22.251 1.00 93.06 103 LYS A N 1
ATOM 787 C CA . LYS A 1 103 ? 2.380 0.375 -23.131 1.00 93.06 103 LYS A CA 1
ATOM 788 C C . LYS A 1 103 ? 2.200 1.641 -22.288 1.00 93.06 103 LYS A C 1
ATOM 790 O O . LYS A 1 103 ? 1.506 1.602 -21.280 1.00 93.06 103 LYS A O 1
ATOM 795 N N . GLY A 1 104 ? 2.831 2.740 -22.704 1.00 91.31 104 GLY A N 1
ATOM 796 C CA . GLY A 1 104 ? 2.747 4.033 -22.012 1.00 91.31 104 GLY A CA 1
ATOM 797 C C . GLY A 1 104 ? 3.640 4.168 -20.771 1.00 91.31 104 GLY A C 1
ATOM 798 O O . GLY A 1 104 ? 3.696 5.246 -20.192 1.00 91.31 104 GLY A O 1
ATOM 799 N N . LEU A 1 105 ? 4.369 3.116 -20.376 1.00 93.56 105 LEU A N 1
ATOM 800 C CA . LEU A 1 105 ? 5.348 3.208 -19.293 1.00 93.56 105 LEU A CA 1
ATOM 801 C C . LEU A 1 105 ? 6.592 3.979 -19.762 1.00 93.56 105 LEU A C 1
ATOM 803 O O . LEU A 1 105 ? 7.166 3.655 -20.800 1.00 93.56 105 LEU A O 1
ATOM 807 N N . ASN A 1 106 ? 7.009 4.970 -18.977 1.00 92.88 106 ASN A N 1
ATOM 808 C CA . ASN A 1 106 ? 8.205 5.778 -19.218 1.00 92.88 106 ASN A CA 1
ATOM 809 C C . ASN A 1 106 ? 9.436 5.188 -18.506 1.00 92.88 106 ASN A C 1
ATOM 811 O O . ASN A 1 106 ? 9.294 4.452 -17.531 1.00 92.88 106 ASN A O 1
ATOM 815 N N . GLU A 1 107 ? 10.641 5.532 -18.970 1.00 91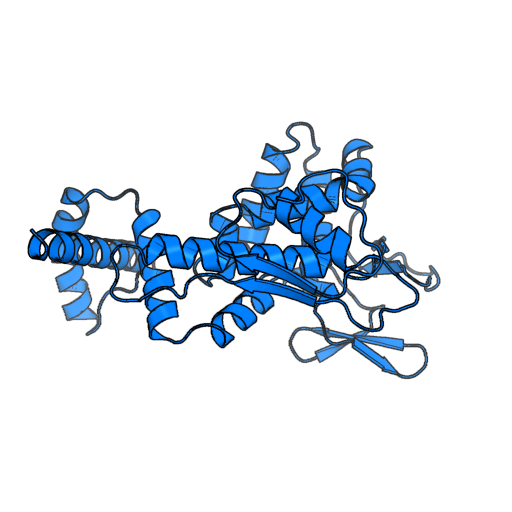.88 107 GLU A N 1
ATOM 816 C CA . GLU A 1 107 ? 11.899 5.179 -18.291 1.00 91.88 107 GLU A CA 1
ATOM 817 C C . GLU A 1 107 ? 12.470 6.362 -17.500 1.00 91.88 107 GLU A C 1
ATOM 819 O O . GLU A 1 107 ? 12.282 7.510 -17.917 1.00 91.88 107 GLU A O 1
ATOM 824 N N . PRO A 1 108 ? 13.237 6.107 -16.421 1.00 92.94 108 PRO A N 1
ATOM 825 C CA . PRO A 1 108 ? 13.895 7.177 -15.690 1.00 92.94 108 PRO A CA 1
ATOM 826 C C . PRO A 1 108 ? 14.942 7.905 -16.541 1.00 92.94 108 PRO A C 1
ATOM 828 O O . PRO A 1 108 ? 15.832 7.300 -17.166 1.00 92.94 108 PRO A O 1
ATOM 831 N N . LYS A 1 109 ? 14.885 9.231 -16.499 1.00 92.62 109 LYS A N 1
ATOM 832 C CA . LYS A 1 109 ? 15.807 10.147 -17.165 1.00 92.62 109 LYS A CA 1
ATOM 833 C C . LYS A 1 109 ? 17.120 10.256 -16.403 1.00 92.62 109 LYS A C 1
ATOM 835 O O . LYS A 1 109 ? 18.187 10.258 -17.029 1.00 92.62 109 LYS A O 1
ATOM 840 N N . THR A 1 110 ? 17.070 10.304 -15.072 1.00 94.94 110 THR A N 1
ATOM 841 C CA . THR A 1 110 ? 18.257 10.550 -14.247 1.00 94.94 110 THR A CA 1
ATOM 842 C C . THR A 1 110 ? 18.900 9.256 -13.728 1.00 94.94 110 THR A C 1
ATOM 844 O O . THR A 1 110 ? 18.235 8.226 -13.581 1.00 94.94 110 THR A O 1
ATOM 847 N N . PRO A 1 111 ? 20.212 9.276 -13.412 1.00 95.00 111 PRO A N 1
ATOM 848 C CA . PRO A 1 111 ? 20.864 8.168 -12.713 1.00 95.00 111 PRO A CA 1
ATOM 849 C C . PRO A 1 111 ? 20.232 7.866 -11.348 1.00 95.00 111 PRO A C 1
ATOM 851 O O . PRO A 1 111 ? 20.167 6.702 -10.959 1.00 95.00 111 PRO A O 1
ATOM 854 N N . LEU A 1 112 ? 19.742 8.896 -10.646 1.00 94.06 112 LEU A N 1
ATOM 855 C CA . LEU A 1 112 ? 19.068 8.742 -9.359 1.00 94.06 112 LEU A CA 1
ATOM 856 C C . LEU A 1 112 ? 17.760 7.957 -9.517 1.00 94.06 112 LEU A C 1
ATOM 858 O O . LEU A 1 112 ? 17.569 6.967 -8.816 1.00 94.06 112 LEU A O 1
ATOM 862 N N . GLY A 1 113 ? 16.914 8.325 -10.485 1.00 94.50 113 GLY A N 1
ATOM 863 C CA . GLY A 1 113 ? 15.669 7.608 -10.771 1.00 94.50 113 GLY A CA 1
ATOM 864 C C . GLY A 1 113 ? 15.898 6.130 -11.103 1.00 94.50 113 GLY A C 1
ATOM 865 O O . GLY A 1 113 ? 15.205 5.262 -10.574 1.00 94.50 113 GLY A O 1
ATOM 866 N N . ARG A 1 114 ? 16.936 5.812 -11.894 1.00 94.62 114 ARG A N 1
ATOM 867 C CA . ARG A 1 114 ? 17.331 4.412 -12.167 1.00 94.62 114 ARG A CA 1
ATOM 868 C C . ARG A 1 114 ? 17.773 3.682 -10.904 1.00 94.62 114 ARG A C 1
ATOM 870 O O . ARG A 1 114 ? 17.310 2.576 -10.650 1.00 94.62 114 ARG A O 1
ATOM 877 N N . SER A 1 115 ? 18.628 4.315 -10.100 1.00 93.44 115 SER A N 1
ATOM 878 C CA . SER A 1 115 ? 19.112 3.729 -8.848 1.00 93.44 115 SER A CA 1
ATOM 879 C C . SER A 1 115 ? 17.968 3.423 -7.883 1.00 93.44 115 SER A C 1
ATOM 881 O O . SER A 1 115 ? 17.999 2.381 -7.229 1.00 93.44 115 SER A O 1
ATOM 883 N N . ILE A 1 116 ? 16.958 4.297 -7.808 1.00 93.50 116 ILE A N 1
ATOM 884 C CA . ILE A 1 116 ? 15.792 4.090 -6.945 1.00 93.50 116 ILE A CA 1
ATOM 885 C C . ILE A 1 116 ? 15.000 2.862 -7.399 1.00 93.50 116 ILE A C 1
ATOM 887 O O . ILE A 1 116 ? 14.711 1.996 -6.573 1.00 93.50 116 ILE A O 1
ATOM 891 N N . LEU A 1 117 ? 14.697 2.756 -8.700 1.00 91.19 117 LEU A N 1
ATOM 892 C CA . LEU A 1 117 ? 13.973 1.606 -9.250 1.00 91.19 117 LEU A CA 1
ATOM 893 C C . LEU A 1 117 ? 14.709 0.278 -9.026 1.00 91.19 117 LEU A C 1
ATOM 895 O O . LEU A 1 117 ? 14.075 -0.743 -8.773 1.00 91.19 117 LEU A O 1
ATOM 899 N N . GLU A 1 118 ? 16.037 0.285 -9.124 1.00 88.06 118 GLU A N 1
ATOM 900 C CA . GLU A 1 118 ? 16.846 -0.930 -9.013 1.00 88.06 118 GLU A CA 1
ATOM 901 C C . GLU A 1 118 ? 17.096 -1.363 -7.565 1.00 88.06 118 GLU A C 1
ATOM 903 O O . GLU A 1 118 ? 17.098 -2.562 -7.286 1.00 88.06 118 GLU A O 1
ATOM 908 N N . ASN A 1 119 ? 17.312 -0.411 -6.651 1.00 86.06 119 ASN A N 1
ATOM 909 C CA . ASN A 1 119 ? 17.867 -0.712 -5.327 1.00 86.06 119 ASN A CA 1
ATOM 910 C C . ASN A 1 119 ? 16.958 -0.306 -4.158 1.00 86.06 119 ASN A C 1
ATOM 912 O O . ASN A 1 119 ? 16.970 -0.978 -3.127 1.00 86.06 119 ASN A O 1
ATOM 916 N N . ASP A 1 120 ? 16.135 0.736 -4.310 1.00 88.94 120 ASP A N 1
ATOM 917 C CA . ASP A 1 120 ? 15.422 1.345 -3.177 1.00 88.94 120 ASP A CA 1
ATOM 918 C C . ASP A 1 120 ? 13.910 1.087 -3.166 1.00 88.94 120 ASP A C 1
ATOM 920 O O . ASP A 1 120 ? 13.240 1.432 -2.187 1.00 88.94 120 ASP A O 1
ATOM 924 N N . MET A 1 121 ? 13.341 0.471 -4.208 1.00 87.44 121 MET A N 1
ATOM 925 C CA . MET A 1 121 ? 11.886 0.266 -4.311 1.00 87.44 121 MET A CA 1
ATOM 926 C C . MET A 1 121 ? 11.281 -0.437 -3.093 1.00 87.44 121 MET A C 1
ATOM 928 O O . MET A 1 121 ? 10.182 -0.085 -2.663 1.00 87.44 121 MET A O 1
ATOM 9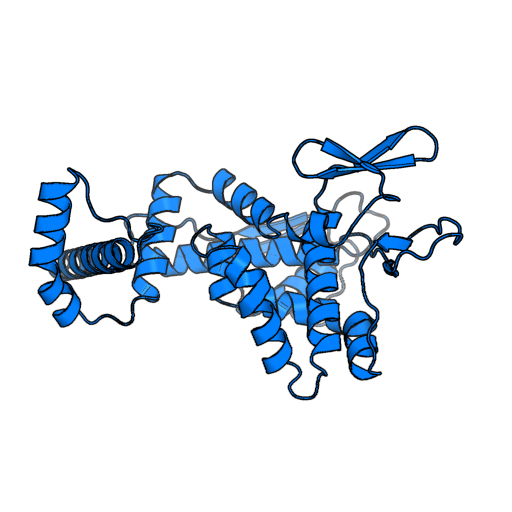32 N N . ALA A 1 122 ? 11.991 -1.399 -2.498 1.00 82.56 122 ALA A N 1
ATOM 933 C CA . ALA A 1 122 ? 11.527 -2.092 -1.297 1.00 82.56 122 ALA A CA 1
ATOM 934 C C . ALA A 1 122 ? 11.395 -1.145 -0.089 1.00 82.56 122 ALA A C 1
ATOM 936 O O . ALA A 1 122 ? 10.385 -1.175 0.617 1.00 82.56 122 ALA A O 1
ATOM 937 N N . ASP A 1 123 ? 12.383 -0.273 0.125 1.00 84.12 123 ASP A N 1
ATOM 938 C CA . ASP A 1 123 ? 12.370 0.702 1.217 1.00 84.12 123 ASP A CA 1
ATOM 939 C C . ASP A 1 123 ? 11.359 1.829 0.955 1.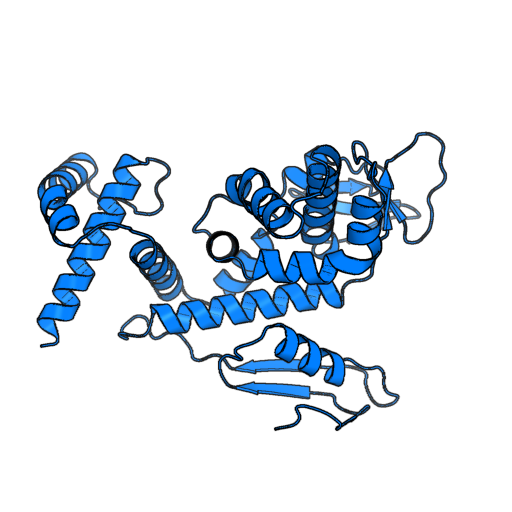00 84.12 123 ASP A C 1
ATOM 941 O O . ASP A 1 123 ? 10.638 2.259 1.856 1.00 84.12 123 ASP A O 1
ATOM 945 N N . LEU A 1 124 ? 11.233 2.279 -0.298 1.00 90.12 124 LEU A N 1
ATOM 946 C CA . LEU A 1 124 ? 10.204 3.239 -0.695 1.00 90.12 124 LEU A CA 1
ATOM 947 C C . LEU A 1 124 ? 8.791 2.695 -0.437 1.00 90.12 124 LEU A C 1
ATOM 949 O O . LEU A 1 124 ? 7.979 3.380 0.180 1.00 90.12 124 LEU A O 1
ATOM 953 N N . LYS A 1 125 ? 8.504 1.449 -0.829 1.00 86.19 125 LYS A N 1
ATOM 954 C CA . LYS A 1 125 ? 7.223 0.791 -0.524 1.00 86.19 125 LYS A CA 1
ATOM 955 C C . LYS A 1 125 ? 6.959 0.720 0.970 1.00 86.19 125 LYS A C 1
ATOM 957 O O . LYS A 1 125 ? 5.849 1.017 1.404 1.00 86.19 125 LYS A O 1
ATOM 962 N N . ALA A 1 126 ? 7.965 0.340 1.757 1.00 82.50 126 ALA A N 1
ATOM 963 C CA . ALA A 1 126 ? 7.847 0.291 3.207 1.00 82.50 126 ALA A CA 1
ATOM 964 C C . ALA A 1 126 ? 7.491 1.668 3.790 1.00 82.50 126 ALA A C 1
ATOM 966 O O . ALA A 1 126 ? 6.643 1.744 4.678 1.00 82.50 126 ALA A O 1
ATOM 967 N N . ASN A 1 127 ? 8.097 2.742 3.276 1.00 87.69 127 ASN A N 1
ATOM 968 C CA . ASN A 1 127 ? 7.796 4.114 3.678 1.00 87.69 127 ASN A CA 1
ATOM 969 C C . ASN A 1 127 ? 6.357 4.526 3.300 1.00 87.69 127 ASN A C 1
ATOM 971 O O . ASN A 1 127 ? 5.609 4.983 4.165 1.00 87.69 127 ASN A O 1
ATOM 975 N N . ILE A 1 128 ? 5.935 4.258 2.058 1.00 89.94 128 ILE A N 1
ATOM 976 C CA . ILE A 1 128 ? 4.571 4.524 1.571 1.00 89.94 128 ILE A CA 1
ATOM 977 C C . ILE A 1 128 ? 3.534 3.796 2.430 1.00 89.94 128 ILE A C 1
ATOM 979 O O . ILE A 1 128 ? 2.603 4.405 2.945 1.00 89.94 128 ILE A O 1
ATOM 983 N N . LEU A 1 129 ? 3.713 2.496 2.647 1.00 84.62 129 LEU A N 1
ATOM 984 C CA . LEU A 1 129 ? 2.781 1.667 3.408 1.00 84.62 129 LEU A CA 1
ATOM 985 C C . LEU A 1 129 ? 2.686 2.054 4.894 1.00 84.62 129 LEU A C 1
ATOM 987 O O . LEU A 1 129 ? 1.659 1.813 5.532 1.00 84.62 129 LEU A O 1
ATOM 991 N N . GLN A 1 130 ? 3.732 2.660 5.457 1.00 81.50 130 GLN A N 1
ATOM 992 C CA . GLN A 1 130 ? 3.726 3.174 6.829 1.00 81.50 130 GLN A CA 1
ATOM 993 C C . GLN A 1 130 ? 3.029 4.531 6.971 1.00 81.50 130 GLN A C 1
ATOM 995 O O . GLN A 1 130 ? 2.642 4.887 8.089 1.00 81.50 130 GLN A O 1
ATOM 1000 N N . ASN A 1 131 ? 2.843 5.272 5.875 1.00 87.06 131 ASN A N 1
ATOM 1001 C CA . ASN A 1 131 ? 2.192 6.574 5.894 1.00 87.06 131 ASN A CA 1
ATOM 1002 C C . ASN A 1 131 ? 0.748 6.474 6.419 1.00 87.06 131 ASN A C 1
ATOM 1004 O O . ASN A 1 131 ? -0.011 5.558 6.091 1.00 87.06 131 ASN A O 1
ATOM 1008 N N . GLU A 1 132 ? 0.356 7.428 7.264 1.00 81.19 132 GLU A N 1
ATOM 1009 C CA . GLU A 1 132 ? -0.941 7.388 7.935 1.00 81.19 132 GLU A CA 1
ATOM 1010 C C . GLU A 1 132 ? -2.119 7.522 6.960 1.00 81.19 132 GLU A C 1
ATOM 1012 O O . GLU A 1 132 ? -3.121 6.836 7.135 1.00 81.19 132 GLU A O 1
ATOM 1017 N N . GLU A 1 133 ? -2.014 8.365 5.929 1.00 83.00 133 GLU A N 1
ATOM 1018 C CA . GLU A 1 133 ? -3.051 8.529 4.899 1.00 83.00 133 GLU A CA 1
ATOM 1019 C C . GLU A 1 133 ? -3.202 7.251 4.063 1.00 83.00 133 GLU A C 1
ATOM 1021 O O . GLU A 1 133 ? -4.321 6.792 3.838 1.00 83.00 133 GLU A O 1
ATOM 1026 N N . VAL A 1 134 ? -2.092 6.600 3.706 1.00 85.62 134 VAL A N 1
ATOM 1027 C CA . VAL A 1 134 ? -2.106 5.318 2.978 1.00 85.62 134 VAL A CA 1
ATOM 1028 C C . VAL A 1 134 ? -2.780 4.218 3.802 1.00 85.62 134 VAL A C 1
ATOM 1030 O O . VAL A 1 134 ? -3.620 3.468 3.304 1.00 85.62 134 VAL A O 1
ATOM 1033 N N . ARG A 1 135 ? -2.494 4.146 5.105 1.00 81.50 135 ARG A N 1
ATOM 1034 C CA . ARG A 1 135 ? -3.146 3.178 6.001 1.00 81.50 135 ARG A CA 1
ATOM 1035 C C . ARG A 1 135 ? -4.647 3.425 6.159 1.00 81.50 135 ARG A C 1
ATOM 1037 O O . ARG A 1 135 ? -5.396 2.472 6.364 1.00 81.50 135 ARG A O 1
ATOM 1044 N N . LYS A 1 136 ? -5.102 4.674 6.032 1.00 77.00 136 LYS A N 1
ATOM 1045 C CA . LYS A 1 136 ? -6.537 5.007 5.980 1.00 77.00 136 LYS A CA 1
ATOM 1046 C C . LYS A 1 136 ? -7.161 4.529 4.678 1.00 77.00 136 LYS A C 1
ATOM 1048 O O . LYS A 1 136 ? -8.252 3.972 4.715 1.00 77.00 136 LYS A O 1
ATOM 1053 N N . ALA A 1 137 ? -6.456 4.668 3.561 1.00 80.56 137 ALA A N 1
ATOM 1054 C CA . ALA A 1 137 ? -6.889 4.133 2.272 1.00 80.56 137 ALA A CA 1
ATOM 1055 C C . ALA A 1 137 ? -7.140 2.620 2.341 1.00 80.56 137 ALA A C 1
ATOM 1057 O O . ALA A 1 137 ? -8.192 2.145 1.924 1.00 80.56 137 ALA A O 1
ATOM 1058 N N . ILE A 1 138 ? -6.221 1.879 2.971 1.00 79.31 138 ILE A N 1
ATOM 1059 C CA . ILE A 1 138 ? -6.361 0.436 3.233 1.00 79.31 138 ILE A CA 1
ATOM 1060 C C . ILE A 1 138 ? -7.635 0.123 4.036 1.00 79.31 138 ILE A C 1
ATOM 1062 O O . ILE A 1 138 ? -8.310 -0.869 3.767 1.00 79.31 138 ILE A O 1
ATOM 1066 N N . ALA A 1 139 ? -7.987 0.975 5.001 1.00 73.25 139 ALA A N 1
ATOM 1067 C CA . ALA A 1 139 ? -9.205 0.844 5.800 1.00 73.25 139 ALA A CA 1
ATOM 1068 C C . ALA A 1 139 ? -10.488 1.316 5.077 1.00 73.25 139 ALA A C 1
ATOM 1070 O O . ALA A 1 139 ? -11.567 1.283 5.670 1.00 73.25 139 ALA A O 1
ATOM 1071 N N . GLY A 1 140 ? -10.390 1.771 3.823 1.00 73.69 140 GLY A N 1
ATOM 1072 C CA . GLY A 1 140 ? -11.509 2.340 3.066 1.00 73.69 140 GLY A CA 1
ATOM 1073 C C . GLY A 1 140 ? -11.940 3.729 3.550 1.00 73.69 140 GLY A C 1
ATOM 1074 O O . GLY A 1 140 ? -13.099 4.097 3.398 1.00 73.69 140 GLY A O 1
ATOM 1075 N N . LEU A 1 141 ? -11.029 4.477 4.179 1.00 69.44 141 LEU A N 1
ATOM 1076 C CA . LEU A 1 141 ? -11.281 5.783 4.807 1.00 69.44 141 LEU A CA 1
ATOM 1077 C C . LEU A 1 141 ? -10.663 6.967 4.064 1.00 69.44 141 LEU A C 1
ATOM 1079 O O . LEU A 1 141 ? -10.822 8.113 4.480 1.00 69.44 141 LEU A O 1
ATOM 1083 N N . ALA A 1 142 ? -9.917 6.693 3.003 1.00 71.38 142 ALA A N 1
ATOM 1084 C CA . ALA A 1 142 ? -9.376 7.701 2.109 1.00 71.38 142 ALA A CA 1
ATOM 1085 C C . ALA A 1 142 ? -9.632 7.262 0.671 1.00 71.38 142 ALA A C 1
ATOM 1087 O O . ALA A 1 142 ? -9.620 6.062 0.386 1.00 71.38 142 ALA A O 1
ATOM 1088 N N . ASP A 1 143 ? -9.859 8.234 -0.212 1.00 74.81 143 ASP A N 1
ATOM 1089 C CA . ASP A 1 143 ? -10.013 7.978 -1.641 1.00 74.81 143 ASP A CA 1
ATOM 1090 C C . ASP A 1 143 ? -8.706 7.385 -2.195 1.00 74.81 143 ASP A C 1
ATOM 1092 O O . ASP A 1 143 ? -7.670 8.054 -2.135 1.00 74.81 143 ASP A O 1
ATOM 1096 N N . PRO A 1 144 ? -8.724 6.152 -2.735 1.00 79.25 144 PRO A N 1
ATOM 1097 C CA . PRO A 1 144 ? -7.546 5.548 -3.338 1.00 79.25 144 PRO A CA 1
ATOM 1098 C C . PRO A 1 144 ? -6.887 6.425 -4.404 1.00 79.25 144 PRO A C 1
ATOM 1100 O O . PRO A 1 144 ? -5.663 6.414 -4.484 1.00 79.25 144 PRO A O 1
ATOM 1103 N N . LYS A 1 145 ? -7.665 7.205 -5.172 1.00 80.06 145 LYS A N 1
ATOM 1104 C CA . LYS A 1 145 ? -7.121 8.078 -6.221 1.00 80.06 145 LYS A CA 1
ATOM 1105 C C . LYS A 1 145 ? -6.294 9.221 -5.657 1.00 80.06 145 LYS A C 1
ATOM 1107 O O . LYS A 1 145 ? -5.159 9.399 -6.073 1.00 80.06 145 LYS A O 1
ATOM 1112 N N . TYR A 1 146 ? -6.810 9.929 -4.653 1.00 79.81 146 TYR A N 1
ATOM 1113 C CA . TYR A 1 146 ? -6.042 10.953 -3.933 1.00 79.81 146 TYR A CA 1
ATOM 1114 C C . TYR A 1 146 ? -4.737 10.376 -3.360 1.00 79.81 146 TYR A C 1
ATOM 1116 O O . TYR A 1 146 ? -3.683 11.008 -3.369 1.00 79.81 146 TYR A O 1
ATOM 1124 N N . ILE A 1 147 ? -4.771 9.130 -2.887 1.00 85.62 147 ILE A N 1
ATOM 1125 C CA . ILE A 1 147 ? -3.577 8.488 -2.339 1.00 85.62 147 ILE A CA 1
ATOM 1126 C C . ILE A 1 147 ? -2.536 8.229 -3.429 1.00 85.62 147 ILE A C 1
ATOM 1128 O O . ILE A 1 147 ? -1.361 8.531 -3.225 1.00 85.62 147 ILE A O 1
ATOM 1132 N N . THR A 1 148 ? -2.947 7.694 -4.577 1.00 85.50 148 THR A N 1
ATOM 1133 C CA . THR A 1 148 ? -2.038 7.401 -5.692 1.00 85.50 148 THR A CA 1
ATOM 1134 C C . THR A 1 148 ? -1.555 8.657 -6.417 1.00 85.50 148 THR A C 1
ATOM 1136 O O . THR A 1 148 ? -0.394 8.705 -6.810 1.00 85.50 148 THR A O 1
ATOM 1139 N N . GLU A 1 149 ? -2.409 9.671 -6.573 1.00 83.88 149 GLU A N 1
ATOM 1140 C CA . GLU A 1 149 ? -2.138 10.875 -7.374 1.00 83.88 149 GLU A CA 1
ATOM 1141 C C . GLU A 1 149 ? -1.475 12.007 -6.570 1.00 83.88 149 GLU A C 1
ATOM 1143 O O . GLU A 1 149 ? -0.703 12.777 -7.138 1.00 83.88 149 GLU A O 1
ATOM 1148 N N . ASP A 1 150 ? -1.700 12.092 -5.253 1.00 83.81 150 ASP A N 1
ATOM 1149 C CA . ASP A 1 150 ? -1.151 13.170 -4.417 1.00 83.81 150 ASP A CA 1
ATOM 1150 C C . ASP A 1 150 ? -0.215 12.657 -3.320 1.00 83.81 150 ASP A C 1
ATOM 1152 O O . ASP A 1 150 ? 0.903 13.157 -3.156 1.00 83.81 150 ASP A O 1
ATOM 1156 N N . VAL A 1 151 ? -0.651 11.659 -2.546 1.00 86.50 151 VAL A N 1
ATOM 1157 C CA . VAL A 1 151 ? 0.080 11.233 -1.340 1.00 86.50 151 VAL A CA 1
ATOM 1158 C C . VAL A 1 151 ? 1.347 10.459 -1.689 1.00 86.50 151 VAL A C 1
ATOM 1160 O O . VAL A 1 151 ? 2.410 10.768 -1.154 1.00 86.50 151 VAL A O 1
ATOM 1163 N N . VAL A 1 152 ? 1.270 9.485 -2.597 1.00 93.00 152 VAL A N 1
ATOM 1164 C CA . VAL A 1 152 ? 2.435 8.696 -3.029 1.00 93.00 152 VAL A CA 1
ATOM 1165 C C . VAL A 1 152 ? 3.518 9.585 -3.664 1.00 93.00 152 VAL A C 1
ATOM 1167 O O . VAL A 1 152 ? 4.657 9.527 -3.190 1.00 93.00 152 VAL A O 1
ATOM 1170 N N . PRO A 1 153 ? 3.215 10.473 -4.637 1.00 92.75 153 PRO A N 1
ATOM 1171 C CA . PRO A 1 153 ? 4.206 11.403 -5.174 1.00 92.75 153 PRO A CA 1
ATOM 1172 C C . PRO A 1 153 ? 4.796 12.325 -4.107 1.00 92.75 153 PRO A C 1
ATOM 1174 O O . PRO A 1 153 ? 5.999 12.578 -4.107 1.00 92.75 153 PRO A O 1
ATOM 1177 N N . ARG A 1 154 ? 3.978 12.821 -3.167 1.00 92.88 154 ARG A N 1
ATOM 1178 C CA . ARG A 1 154 ? 4.460 13.648 -2.051 1.00 92.88 154 ARG A CA 1
ATOM 1179 C C . ARG A 1 154 ? 5.471 12.893 -1.188 1.00 92.88 154 ARG A C 1
ATOM 1181 O O . ARG A 1 154 ? 6.540 13.433 -0.926 1.00 92.88 154 ARG A O 1
ATOM 1188 N N . ILE A 1 155 ? 5.181 11.645 -0.822 1.00 94.12 155 ILE A N 1
ATOM 1189 C CA . ILE A 1 155 ? 6.100 10.791 -0.053 1.00 94.12 155 ILE A CA 1
ATOM 1190 C C . ILE A 1 155 ? 7.421 10.579 -0.807 1.00 94.12 155 ILE A C 1
ATOM 1192 O O . ILE A 1 155 ? 8.494 10.658 -0.211 1.00 94.12 155 ILE A O 1
ATOM 1196 N N . ILE A 1 156 ? 7.358 10.340 -2.122 1.00 95.25 156 ILE A N 1
ATOM 1197 C CA . ILE A 1 156 ? 8.553 10.172 -2.961 1.00 95.25 156 ILE A CA 1
ATOM 1198 C C . ILE A 1 156 ? 9.404 11.447 -2.953 1.00 95.25 156 ILE A C 1
ATOM 1200 O O . ILE A 1 156 ? 10.609 11.352 -2.730 1.00 95.25 156 ILE A O 1
ATOM 1204 N N . ARG A 1 157 ? 8.795 12.628 -3.123 1.00 94.50 157 ARG A N 1
ATOM 1205 C CA . ARG A 1 157 ? 9.502 13.923 -3.083 1.00 94.50 157 ARG A CA 1
ATOM 1206 C C . ARG A 1 157 ? 10.106 14.220 -1.716 1.00 94.50 157 ARG A C 1
ATOM 1208 O O . ARG A 1 157 ? 11.227 14.703 -1.632 1.00 94.50 157 ARG A O 1
ATOM 1215 N N . GLU A 1 158 ? 9.381 13.925 -0.641 1.00 94.38 158 GLU A N 1
ATOM 1216 C CA . GLU A 1 158 ? 9.883 14.101 0.725 1.00 94.38 158 GLU A CA 1
ATOM 1217 C C . GLU A 1 158 ? 11.103 13.213 0.992 1.00 94.38 158 GLU A C 1
ATOM 1219 O O . GLU A 1 158 ? 12.058 13.646 1.638 1.00 94.38 158 GLU A O 1
ATOM 1224 N N . LYS A 1 159 ? 11.091 11.982 0.471 1.00 94.81 159 LYS A N 1
ATOM 1225 C CA . LYS A 1 159 ? 12.199 11.036 0.619 1.00 94.81 159 LYS A CA 1
ATOM 1226 C C . LYS A 1 159 ? 13.381 11.350 -0.304 1.00 94.81 159 LYS A C 1
ATOM 1228 O O . LYS A 1 159 ? 14.526 11.175 0.108 1.00 94.81 159 LYS A O 1
ATOM 1233 N N . TYR A 1 160 ? 13.114 11.823 -1.519 1.00 95.69 160 TYR A N 1
ATOM 1234 C CA . TYR A 1 160 ? 14.114 12.148 -2.538 1.00 95.69 160 TYR A CA 1
ATOM 1235 C C . TYR A 1 160 ? 13.915 13.584 -3.066 1.00 95.69 160 TYR A C 1
ATOM 1237 O O . TYR A 1 160 ? 13.420 13.763 -4.178 1.00 95.69 160 TYR A O 1
ATOM 1245 N N . PRO A 1 161 ? 14.321 14.625 -2.309 1.00 93.62 161 PRO A N 1
ATOM 1246 C CA . PRO A 1 161 ? 14.043 16.022 -2.669 1.00 93.62 161 PRO A CA 1
ATOM 1247 C C . PRO A 1 161 ? 14.729 16.518 -3.949 1.00 93.62 161 PRO A C 1
ATOM 1249 O O . PRO A 1 161 ? 14.309 17.520 -4.518 1.00 93.62 161 PRO A O 1
ATOM 1252 N N . GLU A 1 162 ? 15.800 15.848 -4.381 1.00 93.75 162 GLU A N 1
ATOM 1253 C CA . GLU A 1 162 ? 16.570 16.191 -5.588 1.00 93.75 162 GLU A CA 1
ATOM 1254 C C . GLU A 1 162 ? 16.114 15.415 -6.836 1.00 93.75 162 GLU A C 1
ATOM 1256 O O . GLU A 1 162 ? 16.732 15.520 -7.896 1.00 93.75 162 GLU A O 1
ATOM 1261 N N . LEU A 1 163 ? 15.069 14.593 -6.713 1.00 95.31 163 LEU A N 1
ATOM 1262 C CA . LEU A 1 163 ? 14.554 13.789 -7.811 1.00 95.31 163 LEU A CA 1
ATOM 1263 C C . LEU A 1 163 ? 13.807 14.665 -8.824 1.00 95.31 163 LEU A C 1
ATOM 1265 O O . LEU A 1 163 ? 12.991 15.506 -8.453 1.00 95.31 163 LEU A O 1
ATOM 1269 N N . ASP A 1 164 ? 14.076 14.440 -10.108 1.00 94.62 164 ASP A N 1
ATOM 1270 C CA . ASP A 1 164 ? 13.372 15.109 -11.202 1.00 94.62 164 ASP A CA 1
ATOM 1271 C C . ASP A 1 164 ? 11.886 14.710 -11.243 1.00 94.62 164 ASP A C 1
ATOM 1273 O O . ASP A 1 164 ? 11.541 13.557 -10.981 1.00 94.62 164 ASP A O 1
ATOM 1277 N N . GLU A 1 165 ? 10.998 15.644 -11.592 1.00 92.69 165 GLU A N 1
ATOM 1278 C CA . GLU A 1 16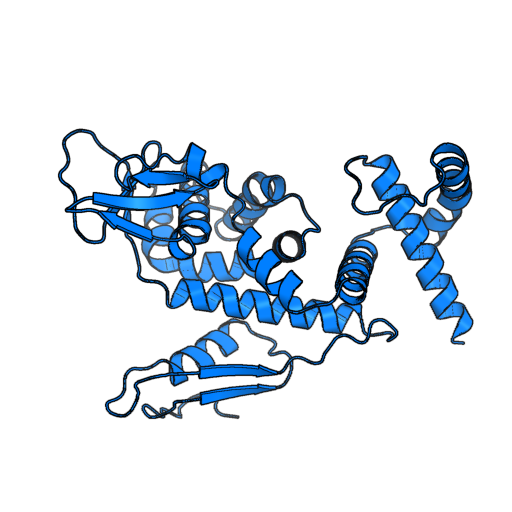5 ? 9.547 15.401 -11.582 1.00 92.69 165 GLU A CA 1
ATOM 1279 C C . GLU A 1 165 ? 9.108 14.311 -12.571 1.00 92.69 165 GLU A C 1
ATOM 1281 O O . GLU A 1 165 ? 8.176 13.560 -12.271 1.00 92.69 165 GLU A O 1
ATOM 1286 N N . ASP A 1 166 ? 9.790 14.156 -13.710 1.00 93.25 166 ASP A N 1
ATOM 1287 C CA . ASP A 1 166 ? 9.472 13.065 -14.634 1.00 93.25 166 ASP A CA 1
ATOM 1288 C C . ASP A 1 166 ? 9.845 11.708 -14.017 1.00 93.25 166 ASP A C 1
ATOM 1290 O O . ASP A 1 166 ? 9.115 10.725 -14.164 1.00 93.25 166 ASP A O 1
ATOM 1294 N N . ASP A 1 167 ? 10.943 11.656 -13.259 1.00 96.19 167 ASP A N 1
ATOM 1295 C CA . ASP A 1 167 ? 11.358 10.448 -12.544 1.00 96.19 167 ASP A CA 1
ATOM 1296 C C . ASP A 1 167 ? 10.443 10.140 -11.351 1.00 96.19 167 ASP A C 1
ATOM 1298 O O . ASP A 1 167 ? 10.190 8.964 -11.079 1.00 96.19 167 ASP A O 1
ATOM 1302 N N . VAL A 1 168 ? 9.886 11.158 -10.679 1.00 95.44 168 VAL A N 1
ATOM 1303 C CA . VAL A 1 168 ? 8.836 10.968 -9.660 1.00 95.44 168 VAL A CA 1
ATOM 1304 C C . VAL A 1 168 ? 7.652 10.221 -10.272 1.00 95.44 168 VAL A C 1
ATOM 1306 O O . VAL A 1 168 ? 7.226 9.209 -9.718 1.00 95.44 168 VAL A O 1
ATOM 1309 N N . GLN A 1 169 ? 7.150 10.663 -11.432 1.00 93.12 169 GLN A N 1
ATOM 1310 C CA . GLN A 1 169 ? 6.034 9.991 -12.109 1.00 93.12 169 GLN A CA 1
ATOM 1311 C C . GLN A 1 169 ? 6.377 8.556 -12.518 1.00 93.12 169 GLN A C 1
ATOM 1313 O O . GLN A 1 169 ? 5.582 7.642 -12.292 1.00 93.12 169 GLN A O 1
ATOM 1318 N N . VAL A 1 170 ? 7.575 8.330 -13.065 1.00 95.25 170 VAL A N 1
ATOM 1319 C CA . VAL A 1 170 ? 8.045 6.978 -13.404 1.00 95.25 170 VAL A CA 1
ATOM 1320 C C . VAL A 1 170 ? 8.038 6.077 -12.166 1.00 95.25 170 VAL A C 1
ATOM 1322 O O . VAL A 1 170 ? 7.498 4.971 -12.208 1.00 95.25 170 VAL A O 1
ATOM 1325 N N . ILE A 1 171 ? 8.583 6.544 -11.043 1.00 95.75 171 ILE A N 1
ATOM 1326 C CA . ILE A 1 171 ? 8.622 5.772 -9.796 1.00 95.75 171 ILE A CA 1
ATOM 1327 C C . ILE A 1 171 ? 7.208 5.504 -9.259 1.00 95.75 171 ILE A C 1
ATOM 1329 O O . ILE A 1 171 ? 6.939 4.387 -8.811 1.00 95.75 171 ILE A O 1
ATOM 1333 N N . CYS A 1 172 ? 6.282 6.464 -9.363 1.00 94.25 172 CYS A N 1
ATOM 1334 C CA . CYS A 1 172 ? 4.870 6.259 -9.024 1.00 94.25 172 CYS A CA 1
ATOM 1335 C C . CYS A 1 172 ? 4.235 5.137 -9.855 1.00 94.25 172 CYS A C 1
ATOM 1337 O O . CYS A 1 172 ? 3.628 4.228 -9.285 1.00 94.25 172 CYS A O 1
ATOM 1339 N N . HIS A 1 173 ? 4.419 5.149 -11.180 1.00 94.44 173 HIS A N 1
ATOM 1340 C CA . HIS A 1 173 ? 3.913 4.091 -12.057 1.00 94.44 173 HIS A CA 1
ATOM 1341 C C . HIS A 1 173 ? 4.467 2.723 -11.656 1.00 94.44 173 HIS A C 1
ATOM 1343 O O . HIS A 1 173 ? 3.706 1.771 -11.486 1.00 94.44 173 HIS A O 1
ATOM 1349 N N . HIS A 1 174 ? 5.783 2.619 -11.451 1.00 93.25 174 HIS A N 1
ATOM 1350 C CA . HIS A 1 174 ? 6.419 1.373 -11.020 1.00 93.25 174 HIS A CA 1
ATOM 1351 C C . HIS A 1 174 ? 5.875 0.885 -9.671 1.00 93.25 174 HIS A C 1
ATOM 1353 O O . HIS A 1 174 ? 5.550 -0.296 -9.531 1.00 93.25 174 HIS A O 1
ATOM 1359 N N . HIS A 1 175 ? 5.706 1.784 -8.698 1.00 91.75 175 HIS A N 1
ATOM 1360 C CA . HIS A 1 175 ? 5.101 1.452 -7.411 1.00 91.75 175 HIS A CA 1
ATOM 1361 C C . HIS A 1 175 ? 3.673 0.906 -7.564 1.00 91.75 175 HIS A C 1
ATOM 1363 O O . HIS A 1 175 ? 3.328 -0.104 -6.943 1.00 91.75 175 HIS A O 1
ATOM 1369 N N . HIS A 1 176 ? 2.850 1.543 -8.399 1.00 91.12 176 HIS A N 1
ATOM 1370 C CA . HIS A 1 176 ? 1.463 1.138 -8.632 1.00 91.12 176 HIS A CA 1
ATOM 1371 C C . HIS A 1 176 ? 1.376 -0.223 -9.332 1.00 91.12 176 HIS A C 1
ATOM 1373 O O . HIS A 1 176 ? 0.667 -1.118 -8.870 1.00 91.12 176 HIS A O 1
ATOM 1379 N N . ILE A 1 177 ? 2.173 -0.421 -10.387 1.00 90.56 177 ILE A N 1
ATOM 1380 C CA . ILE A 1 177 ? 2.298 -1.696 -11.108 1.00 90.56 177 ILE A CA 1
ATOM 1381 C C . ILE A 1 177 ? 2.663 -2.828 -10.140 1.00 90.56 177 ILE A C 1
ATOM 1383 O O . ILE A 1 177 ? 2.003 -3.869 -10.115 1.00 90.56 177 ILE A O 1
ATOM 1387 N N . GLU A 1 178 ? 3.690 -2.619 -9.318 1.00 87.19 178 GLU A N 1
ATOM 1388 C CA . GLU A 1 178 ? 4.168 -3.610 -8.352 1.00 87.19 178 GLU A CA 1
ATOM 1389 C C . GLU A 1 178 ? 3.195 -3.857 -7.196 1.00 87.19 178 GLU A C 1
ATOM 1391 O O . GLU A 1 178 ? 3.268 -4.902 -6.548 1.00 87.19 178 GLU A O 1
ATOM 1396 N N . SER A 1 179 ? 2.280 -2.924 -6.939 1.00 85.56 179 SER A N 1
ATOM 1397 C CA . SER A 1 179 ? 1.238 -3.082 -5.925 1.00 85.56 179 SER A CA 1
ATOM 1398 C C . SER A 1 179 ? 0.026 -3.848 -6.450 1.00 85.56 179 SER A C 1
ATOM 1400 O O . SER A 1 179 ? -0.614 -4.574 -5.692 1.00 85.56 179 SER A O 1
ATOM 1402 N N . VAL A 1 180 ? -0.274 -3.721 -7.745 1.00 85.94 180 VAL A N 1
ATOM 1403 C CA . VAL A 1 180 ? -1.445 -4.337 -8.375 1.00 85.94 180 VAL A CA 1
ATOM 1404 C C . VAL A 1 180 ? -1.131 -5.735 -8.907 1.00 85.94 180 VAL A C 1
ATOM 1406 O O . VAL A 1 180 ? -1.823 -6.690 -8.560 1.00 85.94 180 VAL A O 1
ATOM 1409 N N . LEU A 1 181 ? -0.103 -5.884 -9.748 1.00 83.94 181 LEU A N 1
ATOM 1410 C CA . LEU A 1 181 ? 0.064 -7.084 -10.578 1.00 83.94 181 LEU A CA 1
ATOM 1411 C C . LEU A 1 181 ? 0.324 -8.394 -9.813 1.00 83.94 181 LEU A C 1
ATOM 1413 O O . LEU A 1 181 ? -0.295 -9.394 -10.185 1.00 83.94 181 LEU A O 1
ATOM 1417 N N . PRO A 1 182 ? 1.176 -8.451 -8.765 1.00 77.00 182 PRO A N 1
ATOM 1418 C CA . PRO A 1 182 ? 1.462 -9.710 -8.067 1.00 77.00 182 PRO A CA 1
ATOM 1419 C C . PRO A 1 182 ? 0.230 -10.376 -7.445 1.00 77.00 182 PRO A C 1
ATOM 1421 O O . PRO A 1 182 ? 0.231 -11.584 -7.222 1.00 77.00 182 PRO A O 1
ATOM 1424 N N . GLY A 1 183 ? -0.820 -9.598 -7.166 1.00 67.56 183 GLY A N 1
ATOM 1425 C CA . GLY A 1 183 ? -2.037 -10.091 -6.537 1.00 67.56 183 GLY A CA 1
ATOM 1426 C C . GLY A 1 183 ? -3.145 -10.527 -7.488 1.00 67.56 183 GLY A C 1
ATOM 1427 O O . GLY A 1 183 ? -4.212 -10.913 -7.009 1.00 67.56 183 GLY A O 1
ATOM 1428 N N . LEU A 1 184 ? -2.933 -10.449 -8.802 1.00 75.62 184 LEU A N 1
ATOM 1429 C CA . LEU A 1 184 ? -3.966 -10.755 -9.785 1.00 75.62 184 LEU A CA 1
ATOM 1430 C C . LEU A 1 184 ? -3.969 -12.230 -10.195 1.00 75.62 184 LEU A C 1
ATOM 1432 O O . LEU A 1 184 ? -2.935 -12.887 -10.295 1.00 75.62 184 LEU A O 1
ATOM 1436 N N . GLU A 1 185 ? -5.168 -12.743 -10.474 1.00 79.75 185 GLU A N 1
ATOM 1437 C CA . GLU A 1 185 ? -5.356 -14.097 -10.991 1.00 79.75 185 GLU A CA 1
ATOM 1438 C C . GLU A 1 185 ? -4.715 -14.206 -12.380 1.00 79.75 185 GLU A C 1
ATOM 1440 O O . GLU A 1 185 ? -5.018 -13.417 -13.281 1.00 79.75 185 GLU A O 1
ATOM 1445 N N . THR A 1 186 ? -3.833 -15.189 -12.555 1.00 82.19 186 THR A N 1
ATOM 1446 C CA . THR A 1 186 ? -3.157 -15.449 -13.828 1.00 82.19 186 THR A CA 1
ATOM 1447 C C . THR A 1 186 ? -3.693 -16.723 -14.467 1.00 82.19 186 THR A C 1
ATOM 1449 O O . THR A 1 186 ? -3.995 -17.704 -13.788 1.00 82.19 186 THR A O 1
ATOM 1452 N N . LYS A 1 187 ? -3.807 -16.714 -15.794 1.00 84.00 187 LYS A N 1
ATOM 1453 C CA . LYS A 1 187 ? -4.171 -17.881 -16.600 1.00 84.00 187 LYS A CA 1
ATOM 1454 C C . LYS A 1 187 ? -3.194 -18.014 -17.759 1.00 84.00 187 LYS A C 1
ATOM 1456 O O . LYS A 1 187 ? -2.823 -17.016 -18.370 1.00 84.00 187 LYS A O 1
ATOM 1461 N N . VAL A 1 188 ? -2.785 -19.238 -18.066 1.00 84.81 188 VAL A N 1
ATOM 1462 C CA . VAL A 1 188 ? -1.952 -19.541 -19.236 1.00 84.81 188 VAL A CA 1
ATOM 1463 C C . VAL A 1 188 ? -2.800 -20.327 -20.229 1.00 84.81 188 VAL A C 1
ATOM 1465 O O . VAL A 1 188 ? -3.391 -21.341 -19.857 1.00 84.81 188 VAL A O 1
ATOM 1468 N N . GLU A 1 189 ? -2.883 -19.854 -21.470 1.00 85.56 189 GLU A N 1
ATOM 1469 C CA . GLU A 1 189 ? -3.542 -20.555 -22.577 1.00 85.56 189 GLU A CA 1
ATOM 1470 C C . GLU A 1 189 ? -2.573 -20.639 -23.760 1.00 85.56 189 GLU A C 1
ATOM 1472 O O . GLU A 1 189 ? -2.247 -19.633 -24.390 1.00 85.56 189 GLU A O 1
ATOM 1477 N N . GLY A 1 190 ? -2.078 -21.848 -24.046 1.00 85.19 190 GLY A N 1
ATOM 1478 C CA . GLY A 1 190 ? -0.999 -22.039 -25.018 1.00 85.19 190 GLY A CA 1
ATOM 1479 C C . GLY A 1 190 ? 0.266 -21.287 -24.595 1.00 85.19 190 GLY A C 1
ATOM 1480 O O . GLY A 1 190 ? 0.706 -21.414 -23.454 1.00 85.19 190 GLY A O 1
ATOM 1481 N N . ASP A 1 191 ? 0.811 -20.478 -25.504 1.00 81.12 191 ASP A N 1
ATOM 1482 C CA . ASP A 1 191 ? 1.985 -19.631 -25.247 1.00 81.12 191 ASP A CA 1
ATOM 1483 C C . ASP A 1 191 ? 1.624 -18.257 -24.650 1.00 81.12 191 ASP A C 1
ATOM 1485 O O . ASP A 1 191 ? 2.507 -17.472 -24.302 1.00 81.12 191 ASP A O 1
ATOM 1489 N N . GLN A 1 192 ? 0.330 -17.951 -24.508 1.00 82.19 192 GLN A N 1
ATOM 1490 C CA . GLN A 1 192 ? -0.145 -16.658 -24.025 1.00 82.19 192 GLN A CA 1
ATOM 1491 C C . GLN A 1 192 ? -0.436 -16.686 -22.526 1.00 82.19 192 GLN A C 1
ATOM 1493 O O . GLN A 1 192 ? -0.936 -17.668 -21.967 1.00 82.19 192 GLN A O 1
ATOM 1498 N N . ARG A 1 193 ? -0.146 -15.565 -21.861 1.00 84.81 193 ARG A N 1
ATOM 1499 C CA . ARG A 1 193 ? -0.467 -15.351 -20.447 1.00 84.81 193 ARG A CA 1
ATOM 1500 C C . ARG A 1 193 ? -1.496 -14.249 -20.321 1.00 84.81 193 ARG A C 1
ATOM 1502 O O . ARG A 1 193 ? -1.361 -13.192 -20.931 1.00 84.81 193 ARG A O 1
ATOM 1509 N N . PHE A 1 194 ? -2.475 -14.484 -19.467 1.00 85.88 194 PHE A N 1
ATOM 1510 C CA . PHE A 1 194 ? -3.552 -13.561 -19.176 1.00 85.88 194 PHE A CA 1
ATOM 1511 C C . PHE A 1 194 ? -3.561 -13.217 -17.695 1.00 85.88 194 PHE A C 1
ATOM 1513 O O . PHE A 1 194 ? -3.331 -14.079 -16.845 1.00 85.88 194 PHE A O 1
ATOM 1520 N N . ILE A 1 195 ? -3.872 -11.962 -17.395 1.00 85.56 195 ILE A N 1
ATOM 1521 C CA . ILE A 1 195 ? -4.085 -11.460 -16.043 1.00 85.56 195 ILE A CA 1
ATOM 1522 C C . ILE A 1 195 ? -5.534 -11.002 -15.937 1.00 85.56 195 ILE A C 1
ATOM 1524 O O . ILE A 1 195 ? -6.050 -10.316 -16.821 1.00 85.56 195 ILE A O 1
ATOM 1528 N N . LYS A 1 196 ? -6.214 -11.389 -14.861 1.00 82.88 196 LYS A N 1
ATOM 1529 C CA . LYS A 1 196 ? -7.575 -10.940 -14.592 1.00 82.88 196 LYS A CA 1
ATOM 1530 C C . LYS A 1 196 ? -7.560 -9.537 -13.994 1.00 82.88 196 LYS A C 1
ATOM 1532 O O . LYS A 1 196 ? -7.077 -9.334 -12.886 1.00 82.88 196 LYS A O 1
ATOM 1537 N N . MET A 1 197 ? -8.136 -8.584 -14.711 1.00 77.12 197 MET A N 1
ATOM 1538 C CA . MET A 1 197 ? -8.232 -7.173 -14.337 1.00 77.12 197 MET A CA 1
ATOM 1539 C C . MET A 1 197 ? -9.656 -6.690 -14.607 1.00 77.12 197 MET A C 1
ATOM 1541 O O . MET A 1 197 ? -10.225 -6.992 -15.655 1.00 77.12 197 MET A O 1
ATOM 1545 N N . ALA A 1 198 ? -10.265 -5.978 -13.653 1.00 70.38 198 ALA A N 1
ATOM 1546 C CA . ALA A 1 198 ? -11.639 -5.466 -13.774 1.00 70.38 198 ALA A CA 1
ATOM 1547 C C . ALA A 1 198 ? -12.671 -6.521 -14.258 1.00 70.38 198 ALA A C 1
ATOM 1549 O O . ALA A 1 198 ? -13.564 -6.234 -15.054 1.00 70.38 198 ALA A O 1
ATOM 1550 N N . GLY A 1 199 ? -12.524 -7.776 -13.812 1.00 76.81 199 GLY A N 1
ATOM 1551 C CA . GLY A 1 199 ? -13.420 -8.885 -14.170 1.00 76.81 199 GLY A CA 1
ATOM 1552 C C . GLY A 1 199 ? -13.189 -9.516 -15.551 1.00 76.81 199 GLY A C 1
ATOM 1553 O O . GLY A 1 199 ? -13.931 -10.426 -15.916 1.00 76.81 199 GLY A O 1
ATOM 1554 N N . LYS A 1 200 ? -12.170 -9.089 -16.308 1.00 82.69 200 LYS A N 1
ATOM 1555 C CA . LYS A 1 200 ? -11.811 -9.645 -17.624 1.00 82.69 200 LYS A CA 1
ATOM 1556 C C . LYS A 1 200 ? -10.378 -10.167 -17.630 1.00 82.69 200 LYS A C 1
ATOM 1558 O O . LYS A 1 200 ? -9.526 -9.641 -16.925 1.00 82.69 200 LYS A O 1
ATOM 1563 N N . PHE A 1 201 ? -10.108 -11.190 -18.437 1.00 86.62 201 PHE A N 1
ATOM 1564 C CA . PHE A 1 201 ? -8.746 -11.652 -18.700 1.00 86.62 201 PHE A CA 1
ATOM 1565 C C . PHE A 1 201 ? -8.129 -10.807 -19.811 1.00 86.62 201 PHE A C 1
ATOM 1567 O O . PHE A 1 201 ? -8.694 -10.705 -20.898 1.00 86.62 201 PHE A O 1
ATOM 1574 N N . ILE A 1 202 ? -6.988 -10.193 -19.516 1.00 86.62 202 ILE A N 1
ATOM 1575 C CA . ILE A 1 202 ? -6.250 -9.314 -20.421 1.00 86.62 202 ILE A CA 1
ATOM 1576 C C . ILE A 1 202 ? -4.908 -9.970 -20.703 1.00 86.62 202 ILE A C 1
ATOM 1578 O O . ILE A 1 202 ? -4.246 -10.446 -19.779 1.00 86.62 202 ILE A O 1
ATOM 1582 N N . ASN A 1 203 ? -4.526 -10.038 -21.977 1.00 87.19 203 ASN A N 1
ATOM 1583 C CA . ASN A 1 203 ? -3.232 -10.582 -22.365 1.00 87.19 203 ASN A CA 1
ATOM 1584 C C . ASN A 1 203 ? -2.119 -9.697 -21.777 1.00 87.19 203 ASN A C 1
ATOM 1586 O O . ASN A 1 203 ? -2.167 -8.475 -21.908 1.00 87.19 203 ASN A O 1
ATOM 1590 N N . VAL A 1 204 ? -1.112 -10.311 -21.147 1.00 85.06 204 VAL A N 1
ATOM 1591 C CA . VAL A 1 204 ? 0.062 -9.614 -20.592 1.00 85.06 204 VAL A CA 1
ATOM 1592 C C . VAL A 1 204 ? 0.745 -8.742 -21.649 1.00 85.06 204 VAL A C 1
ATOM 1594 O O . VAL A 1 204 ? 1.264 -7.676 -21.330 1.00 85.06 204 VAL A O 1
ATOM 1597 N N . GLU A 1 205 ? 0.714 -9.158 -22.914 1.00 83.94 205 GLU A N 1
ATOM 1598 C CA . GLU A 1 205 ? 1.285 -8.394 -24.023 1.00 83.94 205 GLU A CA 1
ATOM 1599 C C . GLU A 1 205 ? 0.488 -7.125 -24.356 1.00 83.94 205 GLU A C 1
ATOM 1601 O O . GLU A 1 205 ? 1.035 -6.214 -24.970 1.00 83.94 205 GLU A O 1
ATOM 1606 N N . GLU A 1 206 ? -0.779 -7.022 -23.961 1.00 87.00 206 GLU A N 1
ATOM 1607 C CA . GLU A 1 206 ? -1.662 -5.878 -24.234 1.00 87.00 206 GLU A CA 1
ATOM 1608 C C . GLU A 1 206 ? -1.787 -4.914 -23.044 1.00 87.00 206 GLU A C 1
ATOM 1610 O O . GLU A 1 206 ? -2.592 -3.982 -23.080 1.00 87.00 206 GLU A O 1
ATOM 1615 N N . LEU A 1 207 ? -0.982 -5.104 -21.993 1.00 89.44 207 LEU A N 1
ATOM 1616 C CA . LEU A 1 207 ? -1.015 -4.249 -20.810 1.00 89.44 207 LEU A CA 1
ATOM 1617 C C . LEU A 1 207 ? -0.682 -2.790 -21.149 1.00 89.44 207 LEU A C 1
ATOM 1619 O O . LEU A 1 207 ? 0.306 -2.483 -21.822 1.00 89.44 207 LEU A O 1
ATOM 1623 N N . ASN A 1 208 ? -1.508 -1.889 -20.622 1.00 90.75 208 ASN A N 1
ATOM 1624 C CA . ASN A 1 208 ? -1.363 -0.441 -20.725 1.00 90.75 208 ASN A CA 1
ATOM 1625 C C . ASN A 1 208 ? -1.307 0.162 -19.317 1.00 90.75 208 ASN A C 1
ATOM 1627 O O . ASN A 1 208 ? -2.019 -0.309 -18.429 1.00 90.75 208 ASN A O 1
ATOM 1631 N N . ILE A 1 209 ? -0.493 1.200 -19.130 1.00 91.25 209 ILE A N 1
ATOM 1632 C CA . ILE A 1 209 ? -0.375 1.911 -17.859 1.00 91.25 209 ILE A CA 1
ATOM 1633 C C . ILE A 1 209 ? -1.729 2.454 -17.381 1.00 91.25 209 ILE A C 1
ATOM 1635 O O . ILE A 1 209 ? -2.116 2.148 -16.258 1.00 91.25 209 ILE A O 1
ATOM 1639 N N . ASP A 1 210 ? -2.520 3.082 -18.262 1.00 89.88 210 ASP A N 1
ATOM 1640 C CA . ASP A 1 210 ? -3.821 3.683 -17.905 1.00 89.88 210 ASP A CA 1
ATOM 1641 C C . ASP A 1 210 ? -4.795 2.655 -17.296 1.00 89.88 210 ASP A C 1
ATOM 1643 O O . ASP A 1 210 ? -5.603 2.934 -16.408 1.00 89.88 210 ASP A O 1
ATOM 1647 N N . LEU A 1 211 ? -4.728 1.418 -17.794 1.00 87.62 211 LEU A N 1
ATOM 1648 C CA . LEU A 1 211 ? -5.549 0.315 -17.310 1.00 87.62 211 LEU A CA 1
ATOM 1649 C C . LEU A 1 211 ? -5.108 -0.124 -15.910 1.00 87.62 211 LEU A C 1
ATOM 1651 O O . LEU A 1 211 ? -5.955 -0.436 -15.075 1.00 87.62 211 LEU A O 1
ATOM 1655 N N . ILE A 1 212 ? -3.802 -0.168 -15.653 1.00 88.88 212 ILE A N 1
ATOM 1656 C CA . ILE A 1 212 ? -3.254 -0.528 -14.341 1.00 88.88 212 ILE A CA 1
ATOM 1657 C C . ILE A 1 212 ? -3.606 0.572 -13.329 1.00 88.88 212 ILE A C 1
ATOM 1659 O O . ILE A 1 212 ? -4.085 0.256 -12.241 1.00 88.88 212 ILE A O 1
ATOM 1663 N N . GLU A 1 213 ? -3.475 1.846 -13.702 1.00 87.19 213 GLU A N 1
ATOM 1664 C CA . GLU A 1 213 ? -3.843 3.002 -12.867 1.00 87.19 213 GLU A CA 1
ATOM 1665 C C . GLU A 1 213 ? -5.325 3.025 -12.481 1.00 87.19 213 GLU A C 1
ATOM 1667 O O . GLU A 1 213 ? -5.678 3.435 -11.378 1.00 87.19 213 GLU A O 1
ATOM 1672 N N . SER A 1 214 ? -6.204 2.495 -13.335 1.00 84.06 214 SER A N 1
ATOM 1673 C CA . SER A 1 214 ? -7.632 2.375 -13.013 1.00 84.06 214 SER A CA 1
ATOM 1674 C C . SER A 1 214 ? -7.945 1.406 -11.858 1.00 84.06 214 SER A C 1
ATOM 1676 O O . SER A 1 214 ? -9.066 1.401 -11.344 1.00 84.06 214 SER A O 1
ATOM 1678 N N . ILE A 1 215 ? -6.981 0.576 -11.444 1.00 85.69 215 ILE A N 1
ATOM 1679 C CA . ILE A 1 215 ? -7.153 -0.419 -10.384 1.00 85.69 215 ILE A CA 1
ATOM 1680 C C . ILE A 1 215 ? -6.681 0.145 -9.046 1.00 85.69 215 ILE A C 1
ATOM 1682 O O . ILE A 1 215 ? -5.542 0.578 -8.906 1.00 85.69 215 ILE A O 1
ATOM 1686 N N . ASN A 1 216 ? -7.541 0.048 -8.029 1.00 83.81 216 ASN A N 1
ATOM 1687 C CA . ASN A 1 216 ? -7.191 0.388 -6.652 1.00 83.81 216 ASN A CA 1
ATOM 1688 C C . ASN A 1 216 ? -6.117 -0.582 -6.101 1.00 83.81 216 ASN A C 1
ATOM 1690 O O . ASN A 1 216 ? -6.425 -1.764 -5.900 1.00 83.81 216 ASN A O 1
ATOM 1694 N N . PRO A 1 217 ? -4.902 -0.105 -5.767 1.00 84.75 217 PRO A N 1
ATOM 1695 C CA . PRO A 1 217 ? -3.817 -0.953 -5.270 1.00 84.75 217 PRO A CA 1
ATOM 1696 C C . PRO A 1 217 ? -4.070 -1.454 -3.837 1.00 84.75 217 PRO A C 1
ATOM 1698 O O . PRO A 1 217 ? -3.454 -2.421 -3.396 1.00 84.75 217 PRO A O 1
ATOM 1701 N N . PHE A 1 218 ? -5.007 -0.842 -3.107 1.00 83.12 218 PHE A N 1
ATOM 1702 C CA . PHE A 1 218 ? -5.349 -1.189 -1.724 1.00 83.12 218 PHE A CA 1
ATOM 1703 C C . PHE A 1 218 ? -6.568 -2.110 -1.607 1.00 83.12 218 PHE A C 1
ATOM 1705 O O . PHE A 1 218 ? -6.922 -2.520 -0.502 1.00 83.12 218 PHE A O 1
ATOM 1712 N N . GLN A 1 219 ? -7.208 -2.477 -2.723 1.00 80.50 219 GLN A N 1
ATOM 1713 C CA . GLN A 1 219 ? -8.434 -3.281 -2.717 1.00 80.50 219 GLN A CA 1
ATOM 1714 C C . GLN A 1 219 ? -8.255 -4.610 -1.970 1.00 80.50 219 GLN A C 1
ATOM 1716 O O . GLN A 1 219 ? -9.078 -4.987 -1.139 1.00 80.50 219 GLN A O 1
ATOM 1721 N N . ARG A 1 220 ? -7.139 -5.303 -2.204 1.00 78.69 220 ARG A N 1
ATOM 1722 C CA . ARG A 1 220 ? -6.842 -6.577 -1.541 1.00 78.69 220 ARG A CA 1
ATOM 1723 C C . ARG A 1 220 ? -6.618 -6.422 -0.038 1.00 78.69 220 ARG A C 1
ATOM 1725 O O . ARG A 1 220 ? -7.037 -7.272 0.744 1.00 78.69 220 ARG A O 1
ATOM 1732 N N . ALA A 1 221 ? -5.975 -5.331 0.367 1.00 78.25 221 ALA A N 1
ATOM 1733 C CA . ALA A 1 221 ? -5.777 -4.999 1.771 1.00 78.25 221 ALA A CA 1
ATOM 1734 C C . ALA A 1 221 ? -7.123 -4.819 2.486 1.00 78.25 221 ALA A C 1
ATOM 1736 O O . ALA A 1 221 ? -7.337 -5.374 3.566 1.00 78.25 221 ALA A O 1
ATOM 1737 N N . TYR A 1 222 ? -8.045 -4.112 1.831 1.00 77.88 222 TYR A N 1
ATOM 1738 C CA . TYR A 1 222 ? -9.412 -3.940 2.300 1.00 77.88 222 TYR A CA 1
ATOM 1739 C C . TYR A 1 222 ? -10.174 -5.271 2.363 1.00 77.88 222 TYR A C 1
ATOM 1741 O O . TYR A 1 222 ? -10.838 -5.551 3.356 1.00 77.88 222 TYR A O 1
ATOM 1749 N N . GLU A 1 223 ? -10.045 -6.139 1.356 1.00 78.75 223 GLU A N 1
ATOM 1750 C CA . GLU A 1 223 ? -10.673 -7.467 1.368 1.00 78.75 223 GLU A CA 1
ATOM 1751 C C . GLU A 1 223 ? -10.188 -8.331 2.537 1.00 78.75 223 GLU A C 1
ATOM 1753 O O . GLU A 1 223 ? -11.003 -8.969 3.204 1.00 78.75 223 GLU A O 1
ATOM 1758 N N . ILE A 1 224 ? -8.881 -8.328 2.816 1.00 77.44 224 ILE A N 1
ATOM 1759 C CA . ILE A 1 224 ? -8.301 -9.032 3.968 1.00 77.44 224 ILE A CA 1
ATOM 1760 C C . ILE A 1 224 ? -8.864 -8.464 5.271 1.00 77.44 224 ILE A C 1
ATOM 1762 O O . ILE A 1 224 ? -9.315 -9.233 6.118 1.00 77.44 224 ILE A O 1
ATOM 1766 N N . LEU A 1 225 ? -8.891 -7.133 5.411 1.00 74.38 225 LEU A N 1
ATOM 1767 C CA . LEU A 1 225 ? -9.467 -6.468 6.578 1.00 74.38 225 LEU A CA 1
ATOM 1768 C C . LEU A 1 225 ? -10.937 -6.869 6.760 1.00 74.38 225 LEU A C 1
ATOM 1770 O O . LEU A 1 225 ? -11.301 -7.369 7.816 1.00 74.38 225 LEU A O 1
ATOM 1774 N N . SER A 1 226 ? -11.759 -6.737 5.717 1.00 75.88 226 SER A N 1
ATOM 1775 C CA . SER A 1 226 ? -13.204 -7.008 5.756 1.00 75.88 226 SER A CA 1
ATOM 1776 C C . SER A 1 226 ? -13.567 -8.461 6.080 1.00 75.88 226 SER A C 1
ATOM 1778 O O . SER A 1 226 ? -14.653 -8.722 6.584 1.00 75.88 226 SER A O 1
ATOM 1780 N N . LYS A 1 227 ? -12.670 -9.414 5.798 1.00 79.88 227 LYS A N 1
ATOM 1781 C CA . LYS A 1 227 ? -12.834 -10.825 6.179 1.00 79.88 227 LYS A CA 1
ATOM 1782 C C . LYS A 1 227 ? -12.393 -11.099 7.615 1.00 79.88 227 LYS A C 1
ATOM 1784 O O . LYS A 1 227 ? -12.828 -12.090 8.193 1.00 79.88 227 LYS A O 1
ATOM 1789 N N . ALA A 1 228 ? -11.501 -10.270 8.155 1.00 67.81 228 ALA A N 1
ATOM 1790 C CA . ALA A 1 228 ? -10.915 -10.438 9.479 1.00 67.81 228 ALA A CA 1
ATOM 1791 C C . ALA A 1 228 ? -11.680 -9.696 10.587 1.00 67.81 228 ALA A C 1
ATOM 1793 O O . ALA A 1 228 ? -11.480 -10.020 11.753 1.00 67.81 228 ALA A O 1
ATOM 1794 N N . VAL A 1 229 ? -12.527 -8.718 10.246 1.00 72.00 229 VAL A N 1
ATOM 1795 C CA . VAL A 1 229 ? -13.342 -7.960 11.209 1.00 72.00 229 VAL A CA 1
ATOM 1796 C C . VAL A 1 229 ? -14.823 -8.004 10.862 1.00 72.00 229 VAL A C 1
ATOM 1798 O O . VAL A 1 229 ? -15.197 -8.034 9.690 1.00 72.00 229 VAL A O 1
ATOM 1801 N N . ASP A 1 230 ? -15.674 -7.974 11.885 1.00 72.94 230 ASP A N 1
ATOM 1802 C CA . ASP A 1 230 ? -17.110 -7.805 11.692 1.00 72.94 230 ASP A CA 1
ATOM 1803 C C . ASP A 1 230 ? -17.482 -6.343 11.369 1.00 72.94 230 ASP A C 1
ATOM 1805 O O . ASP A 1 230 ? -16.655 -5.424 11.362 1.00 72.94 230 ASP A O 1
ATOM 1809 N N . LYS A 1 231 ? -18.765 -6.124 11.064 1.00 75.94 231 LYS A N 1
ATOM 1810 C CA . LYS A 1 231 ? -19.286 -4.810 10.673 1.00 75.94 231 LYS A CA 1
ATOM 1811 C C . LYS A 1 231 ? -19.163 -3.768 11.790 1.00 75.94 231 LYS A C 1
ATOM 1813 O O . LYS A 1 231 ? -18.974 -2.588 11.488 1.00 75.94 231 LYS A O 1
ATOM 1818 N N . ASP A 1 232 ? -19.284 -4.181 13.047 1.00 72.56 232 ASP A N 1
ATOM 1819 C CA . ASP A 1 232 ? -19.285 -3.274 14.193 1.00 72.56 232 ASP A CA 1
ATOM 1820 C C . ASP A 1 232 ? -17.861 -2.809 14.509 1.00 72.56 232 ASP A C 1
ATOM 1822 O O . ASP A 1 232 ? -17.633 -1.609 14.680 1.00 72.56 232 ASP A O 1
ATOM 1826 N N . ILE A 1 233 ? -16.883 -3.716 14.451 1.00 71.88 233 ILE A N 1
ATOM 1827 C CA . ILE A 1 233 ? -15.457 -3.397 14.546 1.00 71.88 233 ILE A CA 1
ATOM 1828 C C . ILE A 1 233 ? -15.036 -2.515 13.372 1.00 71.88 233 ILE A C 1
ATOM 1830 O O . ILE A 1 233 ? -14.380 -1.500 13.590 1.00 71.88 233 ILE A O 1
ATOM 1834 N N . LEU A 1 234 ? -15.439 -2.831 12.135 1.00 70.56 234 LEU A N 1
ATOM 1835 C CA . LEU A 1 234 ? -15.114 -1.992 10.976 1.00 70.56 234 LEU A CA 1
ATOM 1836 C C . LEU A 1 234 ? -15.675 -0.572 11.138 1.00 70.56 234 LEU A C 1
ATOM 1838 O O . LEU A 1 234 ? -14.992 0.407 10.848 1.00 70.56 234 LEU A O 1
ATOM 1842 N N . LYS A 1 235 ? -16.896 -0.432 11.658 1.00 71.88 235 LYS A N 1
ATOM 1843 C CA . LYS A 1 235 ? -17.477 0.881 11.950 1.00 71.88 235 LYS A CA 1
ATOM 1844 C C . LYS A 1 235 ? -16.709 1.605 13.059 1.00 71.88 235 LYS A C 1
ATOM 1846 O O . LYS A 1 235 ? -16.442 2.798 12.928 1.00 71.88 235 LYS A O 1
ATOM 1851 N N . ALA A 1 236 ? -16.310 0.896 14.112 1.00 68.62 236 ALA A N 1
ATOM 1852 C CA . ALA A 1 236 ? -15.507 1.450 15.199 1.00 68.62 236 ALA A CA 1
ATOM 1853 C C . ALA A 1 236 ? -14.117 1.907 14.712 1.00 68.62 236 ALA A C 1
ATOM 1855 O O . ALA A 1 236 ? -13.666 2.995 15.068 1.00 68.62 236 ALA A O 1
ATOM 1856 N N . VAL A 1 237 ? -13.483 1.139 13.816 1.00 66.69 237 VAL A N 1
ATOM 1857 C CA . VAL A 1 237 ? -12.243 1.495 13.100 1.00 66.69 237 VAL A CA 1
ATOM 1858 C C . VAL A 1 237 ? -12.422 2.814 12.356 1.00 66.69 237 VAL A C 1
ATOM 1860 O O . VAL A 1 237 ? -11.630 3.744 12.525 1.00 66.69 237 VAL A O 1
ATOM 1863 N N . GLN A 1 238 ? -13.485 2.902 11.553 1.00 67.94 238 GLN A N 1
ATOM 1864 C CA . GLN A 1 238 ? -13.787 4.084 10.757 1.00 67.94 238 GLN A CA 1
ATOM 1865 C C . GLN A 1 238 ? -14.021 5.320 11.630 1.00 67.94 238 GLN A C 1
ATOM 1867 O O . GLN A 1 238 ? -13.482 6.390 11.351 1.00 67.94 238 GLN A O 1
ATOM 1872 N N . GLN A 1 239 ? -14.760 5.170 12.728 1.00 67.75 239 GLN A N 1
ATOM 1873 C CA . GLN A 1 239 ? -15.026 6.251 13.676 1.00 67.75 239 GLN A CA 1
ATOM 1874 C C . GLN A 1 239 ? -13.758 6.717 14.402 1.00 67.75 239 GLN A C 1
ATOM 1876 O O . GLN A 1 239 ? -13.478 7.916 14.433 1.00 67.75 239 GLN A O 1
ATOM 1881 N N . ALA A 1 240 ? -12.967 5.787 14.943 1.00 64.56 240 ALA A N 1
ATOM 1882 C CA . ALA A 1 240 ? -11.736 6.077 15.678 1.00 64.56 240 ALA A CA 1
ATOM 1883 C C . ALA A 1 240 ? -10.723 6.871 14.838 1.00 64.56 240 ALA A C 1
ATOM 1885 O O . ALA A 1 240 ? -10.144 7.863 15.290 1.00 64.56 240 ALA A O 1
ATOM 1886 N N . ILE A 1 241 ? -10.536 6.460 13.584 1.00 62.81 241 ILE A N 1
ATOM 1887 C CA . ILE A 1 241 ? -9.606 7.102 12.656 1.00 62.81 241 ILE A CA 1
ATOM 1888 C C . ILE A 1 241 ? -10.100 8.491 12.248 1.00 62.81 241 ILE A C 1
ATOM 1890 O O . ILE A 1 241 ? -9.323 9.447 12.244 1.00 62.81 241 ILE A O 1
ATOM 1894 N N . THR A 1 242 ? -11.383 8.626 11.928 1.00 63.38 242 THR A N 1
ATOM 1895 C CA . THR A 1 242 ? -11.999 9.911 11.583 1.00 63.38 242 THR A CA 1
ATOM 1896 C C . THR A 1 242 ? -11.855 10.921 12.720 1.00 63.38 242 THR A C 1
ATOM 1898 O O . THR A 1 242 ? -11.431 12.058 12.500 1.00 63.38 242 THR A O 1
ATOM 1901 N N . LEU A 1 243 ? -12.110 10.487 13.955 1.00 61.53 243 LEU A N 1
ATOM 1902 C CA . LEU A 1 243 ? -11.966 11.303 15.160 1.00 61.53 243 LEU A CA 1
ATOM 1903 C C . LEU A 1 243 ? -10.536 11.804 15.364 1.00 61.53 243 LEU A C 1
ATOM 1905 O O . LEU A 1 243 ? -10.334 12.996 15.576 1.00 61.53 243 LEU A O 1
ATOM 1909 N N . LYS A 1 244 ? -9.539 10.920 15.237 1.00 60.16 244 LYS A N 1
ATOM 1910 C CA . LYS A 1 244 ? -8.121 11.268 15.416 1.00 60.16 244 LYS A CA 1
ATOM 1911 C C . LYS A 1 244 ? -7.623 12.317 14.413 1.00 60.16 244 LYS A C 1
ATOM 1913 O O . LYS A 1 244 ? -6.704 13.069 14.717 1.00 60.16 244 LYS A O 1
ATOM 1918 N N . ASN A 1 245 ? -8.234 12.376 13.230 1.00 52.72 245 ASN A N 1
ATOM 1919 C CA . ASN A 1 245 ? -7.848 13.290 12.150 1.00 52.72 245 ASN A CA 1
ATOM 1920 C C . ASN A 1 245 ? -8.619 14.597 12.117 1.00 52.72 245 ASN A C 1
ATOM 1922 O O . ASN A 1 245 ? -8.316 15.481 11.310 1.00 52.72 245 ASN A O 1
ATOM 1926 N N . THR A 1 246 ? -9.629 14.731 12.964 1.00 53.28 246 THR A N 1
ATOM 1927 C CA . THR A 1 246 ? -10.386 15.963 13.003 1.00 53.28 246 THR A CA 1
ATOM 1928 C C . THR A 1 246 ? -9.598 16.968 13.842 1.00 53.28 246 THR A C 1
ATOM 1930 O O . THR A 1 246 ? -9.503 16.825 15.055 1.00 53.28 246 THR A O 1
ATOM 1933 N N . LYS A 1 247 ? -9.043 18.013 13.210 1.00 55.47 247 LYS A N 1
ATOM 1934 C CA . LYS A 1 247 ? -8.412 19.173 13.885 1.00 55.47 247 LYS A CA 1
ATOM 1935 C C . LYS A 1 247 ? -9.418 20.048 14.656 1.00 55.47 247 LYS A C 1
ATOM 1937 O O . LYS A 1 247 ? -9.181 21.231 14.856 1.00 55.47 247 LYS A O 1
ATOM 1942 N N . MET A 1 248 ? -10.571 19.500 14.998 1.00 66.81 248 MET A N 1
ATOM 1943 C CA . MET A 1 248 ? -11.693 20.248 15.530 1.00 66.81 248 MET A CA 1
ATOM 1944 C C . MET A 1 248 ? -11.713 20.107 17.040 1.00 66.81 248 MET A C 1
ATOM 1946 O O . MET A 1 248 ? -11.591 19.016 17.593 1.00 66.81 248 MET A O 1
ATOM 1950 N N . THR A 1 249 ? -11.862 21.242 17.694 1.00 72.88 249 THR A N 1
ATOM 1951 C CA . THR A 1 249 ? -11.968 21.364 19.141 1.00 72.88 249 THR A CA 1
ATOM 1952 C C . THR A 1 249 ? -13.383 21.013 19.608 1.00 72.88 249 THR A C 1
ATOM 1954 O O . THR A 1 249 ? -14.349 21.068 18.845 1.00 72.88 249 THR A O 1
ATOM 1957 N N . LEU A 1 250 ? -13.535 20.690 20.898 1.00 67.75 250 LEU A N 1
ATOM 1958 C CA . LEU A 1 250 ? -14.852 20.432 21.498 1.00 67.75 250 LEU A CA 1
ATOM 1959 C C . LEU A 1 250 ? -15.812 21.622 21.325 1.00 67.75 250 LEU A C 1
ATOM 1961 O O . LEU A 1 250 ? -17.007 21.433 21.116 1.00 67.75 250 LEU A O 1
ATOM 1965 N N . GLU A 1 251 ? -15.286 22.842 21.403 1.00 69.06 251 GLU A N 1
ATOM 1966 C CA . GLU A 1 251 ? -16.063 24.073 21.256 1.00 69.06 251 GLU A CA 1
ATOM 1967 C C . GLU A 1 251 ? -16.574 24.259 19.820 1.00 69.06 251 GLU A C 1
ATOM 1969 O O . GLU A 1 251 ? -17.745 24.576 19.615 1.00 69.06 251 GLU A O 1
ATOM 1974 N N . GLU A 1 252 ? -15.749 23.958 18.816 1.00 68.50 252 GLU A N 1
ATOM 1975 C CA . GLU A 1 252 ? -16.174 23.950 17.411 1.00 68.50 252 GLU A CA 1
ATOM 1976 C C . GLU A 1 252 ? -17.210 22.849 17.134 1.00 68.50 252 GLU A C 1
ATOM 1978 O O . GLU A 1 252 ? -18.190 23.087 16.428 1.00 68.50 252 GLU A O 1
ATOM 1983 N N . ALA A 1 253 ? -17.054 21.667 17.740 1.00 78.81 253 ALA A N 1
ATOM 1984 C CA . ALA A 1 253 ? -18.024 20.580 17.616 1.00 78.81 253 ALA A CA 1
ATOM 1985 C C . ALA A 1 253 ? -19.392 20.960 18.215 1.00 78.81 253 ALA A C 1
ATOM 1987 O O . ALA A 1 253 ? -20.427 20.731 17.586 1.00 78.81 253 ALA A O 1
ATOM 1988 N N . LYS A 1 254 ? -19.414 21.608 19.392 1.00 79.56 254 LYS A N 1
ATOM 1989 C CA . LYS A 1 254 ? -20.647 22.138 20.008 1.00 79.56 254 LYS A CA 1
ATOM 1990 C C . LYS A 1 254 ? -21.305 23.205 19.137 1.00 79.56 254 LYS A C 1
ATOM 1992 O O . LYS A 1 254 ? -22.526 23.211 19.005 1.00 79.56 254 LYS A O 1
ATOM 1997 N N . TYR A 1 255 ? -20.512 24.077 18.514 1.00 79.31 255 TYR A N 1
ATOM 1998 C CA . TYR A 1 255 ? -21.021 25.110 17.611 1.00 79.31 255 TYR A CA 1
ATOM 1999 C C . TYR A 1 255 ? -21.729 24.524 16.378 1.00 79.31 255 TYR A C 1
ATOM 2001 O O . TYR A 1 255 ? -22.683 25.109 15.869 1.00 79.31 255 TYR A O 1
ATOM 2009 N N . LEU A 1 256 ? -21.305 23.345 15.916 1.00 82.31 256 LEU A N 1
ATOM 2010 C CA . LEU A 1 256 ? -21.913 22.648 14.780 1.00 82.31 256 LEU A CA 1
ATOM 2011 C C . LEU A 1 256 ? -23.148 21.814 15.153 1.00 82.31 256 LEU A C 1
ATOM 2013 O O . LEU A 1 256 ? -23.887 21.406 14.258 1.00 82.31 256 LEU A O 1
ATOM 2017 N N . PHE A 1 257 ? -23.427 21.600 16.443 1.00 86.00 257 PHE A N 1
ATOM 2018 C CA . PHE A 1 257 ? -24.556 20.785 16.905 1.00 86.00 257 PHE A CA 1
ATOM 2019 C C . PHE A 1 257 ? -25.934 21.226 16.372 1.00 86.00 257 PHE A C 1
ATOM 2021 O O . PHE A 1 257 ? -26.695 20.361 15.934 1.00 86.00 257 PHE A O 1
ATOM 2028 N N . PRO A 1 258 ? -26.271 22.531 16.301 1.00 86.94 258 PRO A N 1
ATOM 2029 C CA . PRO A 1 258 ? -27.522 22.967 15.678 1.00 86.94 258 PRO A CA 1
ATOM 2030 C C . PRO A 1 258 ? -27.633 22.532 14.210 1.00 86.94 258 PRO A C 1
ATOM 2032 O O . PRO A 1 258 ? -28.671 22.023 13.798 1.00 86.94 258 PRO A O 1
ATOM 2035 N N . LYS A 1 259 ? -26.537 22.630 13.447 1.00 83.69 259 LYS A N 1
ATOM 2036 C CA . LYS A 1 259 ? -26.491 22.219 12.034 1.00 83.69 259 LYS A CA 1
ATOM 2037 C C . LYS A 1 259 ? -26.578 20.703 11.856 1.00 83.69 259 LYS A C 1
ATOM 2039 O O . LYS A 1 259 ? -27.129 20.236 10.865 1.00 83.69 259 LYS A O 1
ATOM 2044 N N . ILE A 1 260 ? -26.069 19.925 12.815 1.00 88.75 260 ILE A N 1
ATOM 2045 C CA . ILE A 1 260 ? -26.255 18.466 12.838 1.00 88.75 260 ILE A CA 1
ATOM 2046 C C . ILE A 1 260 ? -27.744 18.126 12.994 1.00 88.75 260 ILE A C 1
ATOM 2048 O O . ILE A 1 260 ? -28.255 17.272 12.270 1.00 88.75 260 ILE A O 1
ATOM 2052 N N . ASN A 1 261 ? -28.454 18.817 13.892 1.00 88.62 261 ASN A N 1
ATOM 2053 C CA . ASN A 1 261 ? -29.894 18.615 14.079 1.00 88.62 261 ASN A CA 1
ATOM 2054 C C . ASN A 1 261 ? -30.697 19.023 12.837 1.00 88.62 261 ASN A C 1
ATOM 2056 O O . ASN A 1 261 ? -31.630 18.318 12.458 1.00 88.62 261 ASN A O 1
ATOM 2060 N N . GLU A 1 262 ? -30.313 20.114 12.170 1.00 85.38 262 GLU A N 1
ATOM 2061 C CA . GLU A 1 262 ? -30.898 20.520 10.885 1.00 85.38 262 GLU A CA 1
ATOM 2062 C C . GLU A 1 262 ? -30.670 19.462 9.796 1.00 85.38 262 GLU A C 1
ATOM 2064 O O . GLU A 1 262 ? -31.609 19.098 9.087 1.00 85.38 262 GLU A O 1
ATOM 2069 N N . PHE A 1 263 ? -29.456 18.907 9.698 1.00 92.50 263 PHE A N 1
ATOM 2070 C CA . PHE A 1 263 ? -29.151 17.828 8.758 1.00 92.50 263 PHE A CA 1
ATOM 2071 C C . PHE A 1 263 ? -30.007 16.586 9.028 1.00 92.50 263 PHE A C 1
ATOM 2073 O O . PHE A 1 263 ? -30.567 16.014 8.092 1.00 92.50 263 PHE A O 1
ATOM 2080 N N . TYR A 1 264 ? -30.136 16.189 10.297 1.00 91.31 264 TYR A N 1
ATOM 2081 C CA . TYR A 1 264 ? -30.955 15.047 10.697 1.00 91.31 264 TYR A CA 1
ATOM 2082 C C . TYR A 1 264 ? -32.436 15.272 10.373 1.00 91.31 264 TYR A C 1
ATOM 2084 O O . TYR A 1 264 ? -33.091 14.383 9.830 1.00 91.31 264 TYR A O 1
ATOM 2092 N N . ALA A 1 265 ? -32.953 16.474 10.637 1.00 90.69 265 ALA A N 1
ATOM 2093 C CA . ALA A 1 265 ? -34.326 16.845 10.308 1.00 90.69 265 ALA A CA 1
ATOM 2094 C C . ALA A 1 265 ? -34.595 16.819 8.793 1.00 90.69 265 ALA A C 1
ATOM 2096 O O . ALA A 1 265 ? -35.677 16.414 8.374 1.00 90.69 265 ALA A O 1
ATOM 2097 N N . ALA A 1 266 ? -33.617 17.219 7.975 1.00 88.44 266 ALA A N 1
ATOM 2098 C CA . ALA A 1 266 ? -33.749 17.256 6.520 1.00 88.44 266 ALA A CA 1
ATOM 2099 C C . ALA A 1 266 ? -33.575 15.882 5.848 1.00 88.44 266 ALA A C 1
ATOM 2101 O O . ALA A 1 266 ? -34.256 15.590 4.868 1.00 88.44 266 ALA A O 1
ATOM 2102 N N . ASN A 1 267 ? -32.671 15.039 6.358 1.00 88.38 267 ASN A N 1
ATOM 2103 C CA . ASN A 1 267 ? -32.264 13.794 5.693 1.00 88.38 267 ASN A CA 1
ATOM 2104 C C . ASN A 1 267 ? -32.796 12.523 6.372 1.00 88.38 267 ASN A C 1
ATOM 2106 O O . ASN A 1 267 ? -32.632 11.430 5.831 1.00 88.38 267 ASN A O 1
ATOM 2110 N N . GLY A 1 268 ? -33.393 12.631 7.565 1.00 90.25 268 GLY A N 1
ATOM 2111 C CA . GLY A 1 268 ? -33.897 11.489 8.339 1.00 90.25 268 GLY A CA 1
ATOM 2112 C C . GLY A 1 268 ? -32.806 10.525 8.818 1.00 90.25 268 GLY A C 1
ATOM 2113 O O . GLY A 1 268 ? -33.104 9.407 9.235 1.00 90.25 268 GLY A O 1
ATOM 2114 N N . ARG A 1 269 ? -31.539 10.936 8.726 1.00 91.69 269 ARG A N 1
ATOM 2115 C CA . ARG A 1 269 ? -30.362 10.163 9.121 1.00 91.69 269 ARG A CA 1
ATOM 2116 C C . ARG A 1 269 ? -29.282 11.085 9.660 1.00 91.69 269 ARG A C 1
ATOM 2118 O O . ARG A 1 269 ? -29.252 12.277 9.363 1.00 91.69 269 ARG A O 1
ATOM 2125 N N . GLU A 1 270 ? -28.373 10.507 10.429 1.00 90.00 270 GLU A N 1
ATOM 2126 C CA . GLU A 1 270 ? -27.187 11.210 10.909 1.00 90.00 270 GLU A CA 1
ATOM 2127 C C . GLU A 1 270 ? -26.223 11.527 9.751 1.00 90.00 270 GLU A C 1
ATOM 2129 O O . GLU A 1 270 ? -26.177 10.769 8.772 1.00 90.00 270 GLU A O 1
ATOM 2134 N N . PRO A 1 271 ? -25.462 12.634 9.849 1.00 86.12 271 PRO A N 1
ATOM 2135 C CA . PRO A 1 271 ? -24.420 12.955 8.883 1.00 86.12 271 PRO A CA 1
ATOM 2136 C C . PRO A 1 271 ? -23.317 11.894 8.911 1.00 86.12 271 PRO A C 1
ATOM 2138 O O . PRO A 1 271 ? -22.821 11.519 9.978 1.00 86.12 271 PRO A O 1
ATOM 2141 N N . ASP A 1 272 ? -22.939 11.410 7.731 1.00 81.50 272 ASP A N 1
ATOM 2142 C CA . ASP A 1 272 ? -21.889 10.415 7.574 1.00 81.50 272 ASP A CA 1
ATOM 2143 C C . ASP A 1 272 ? -20.524 11.099 7.454 1.00 81.50 272 ASP A C 1
ATOM 2145 O O . ASP A 1 272 ? -20.257 11.877 6.537 1.00 81.50 272 ASP A O 1
ATOM 2149 N N . ALA A 1 273 ? -19.629 10.779 8.385 1.00 75.94 273 ALA A N 1
ATOM 2150 C CA . ALA A 1 273 ? -18.275 11.312 8.393 1.00 75.94 273 ALA A CA 1
ATOM 2151 C C . ALA A 1 273 ? -17.402 10.798 7.227 1.00 75.94 273 ALA A C 1
ATOM 2153 O O . ALA A 1 273 ? -16.305 11.322 7.026 1.00 75.94 273 ALA A O 1
ATOM 2154 N N . ASN A 1 274 ? -17.890 9.805 6.476 1.00 70.31 274 ASN A N 1
ATOM 2155 C CA . ASN A 1 274 ? -17.281 9.251 5.267 1.00 70.31 274 ASN A CA 1
ATOM 2156 C C . ASN A 1 274 ? -18.063 9.613 3.985 1.00 70.31 274 ASN A C 1
ATOM 2158 O O . ASN A 1 274 ? -17.838 8.998 2.944 1.00 70.31 274 ASN A O 1
ATOM 2162 N N . SER A 1 275 ? -19.002 10.567 4.048 1.00 75.50 275 SER A N 1
ATOM 2163 C CA . SER A 1 275 ? -19.754 11.026 2.872 1.00 75.50 275 SER A CA 1
ATOM 2164 C C . SER A 1 275 ? -18.835 11.614 1.791 1.00 75.50 275 SER A C 1
ATOM 2166 O O . SER A 1 275 ? -17.725 12.069 2.062 1.00 75.50 275 SER A O 1
ATOM 2168 N N . SER A 1 276 ? -19.311 11.651 0.547 1.00 62.94 276 SER A N 1
ATOM 2169 C CA . SER A 1 276 ? -18.651 12.400 -0.527 1.00 62.94 276 SER A CA 1
ATOM 2170 C C . SER A 1 276 ? -18.864 13.915 -0.415 1.00 62.94 276 SER A C 1
ATOM 2172 O O . SER A 1 276 ? -18.161 14.672 -1.079 1.00 62.94 276 SER A O 1
ATOM 2174 N N . ASP A 1 277 ? -19.840 14.369 0.383 1.00 66.81 277 ASP A N 1
ATOM 2175 C CA . ASP A 1 277 ? -20.102 15.793 0.621 1.00 66.81 277 ASP A CA 1
ATOM 2176 C C . ASP A 1 277 ? -19.196 16.339 1.748 1.00 66.81 277 ASP A C 1
ATOM 2178 O O . ASP A 1 277 ? -19.324 15.903 2.897 1.00 66.81 277 ASP A O 1
ATOM 2182 N N . PRO A 1 278 ? -18.320 17.329 1.474 1.00 66.62 278 PRO A N 1
ATOM 2183 C CA . PRO A 1 278 ? -17.451 17.935 2.483 1.00 66.62 278 PRO A CA 1
ATOM 2184 C C . PRO A 1 278 ? -18.196 18.523 3.689 1.00 66.62 278 PRO A C 1
ATOM 2186 O O . PRO A 1 278 ? -17.668 18.508 4.805 1.00 66.62 278 PRO A O 1
ATOM 2189 N N . VAL A 1 279 ? -19.412 19.045 3.485 1.00 76.25 279 VAL A N 1
ATOM 2190 C CA . VAL A 1 279 ? -20.228 19.619 4.565 1.00 76.25 279 VAL A CA 1
ATOM 2191 C C . VAL A 1 279 ? -20.763 18.506 5.457 1.00 76.25 279 VAL A C 1
ATOM 2193 O O . VAL A 1 279 ? -20.651 18.588 6.680 1.00 76.25 279 VAL A O 1
ATOM 2196 N N . GLU A 1 280 ? -21.281 17.434 4.860 1.00 83.62 280 GLU A N 1
ATOM 2197 C CA . GLU A 1 280 ? -21.734 16.258 5.597 1.00 83.62 280 GLU A CA 1
ATOM 2198 C C . GLU A 1 280 ? -20.587 15.592 6.368 1.00 83.62 280 GLU A C 1
ATOM 2200 O O . GLU A 1 280 ? -20.746 15.291 7.550 1.00 83.62 280 GLU A O 1
ATOM 2205 N N . VAL A 1 281 ? -19.409 15.455 5.751 1.00 75.44 281 VAL A N 1
ATOM 2206 C CA . VAL A 1 281 ? -18.201 14.936 6.409 1.00 75.44 281 VAL A CA 1
ATOM 2207 C C . VAL A 1 281 ? -17.853 15.761 7.647 1.00 75.44 281 VAL A C 1
ATOM 2209 O O . VAL A 1 281 ? -17.556 15.202 8.705 1.00 75.44 281 VAL A O 1
ATOM 2212 N N . MET A 1 282 ? -17.908 17.092 7.547 1.00 75.56 282 MET A N 1
ATOM 2213 C CA . MET A 1 282 ? -17.644 17.994 8.670 1.00 75.56 282 MET A CA 1
ATOM 2214 C C . MET A 1 282 ? -18.666 17.815 9.803 1.00 75.56 282 MET A C 1
ATOM 2216 O O . MET A 1 282 ? -18.279 17.721 10.970 1.00 75.56 282 MET A O 1
ATOM 2220 N N . LEU A 1 283 ? -19.958 17.713 9.476 1.00 84.19 283 LEU A N 1
ATOM 2221 C CA . LEU A 1 283 ? -21.021 17.476 10.459 1.00 84.19 283 LEU A CA 1
ATOM 2222 C C . LEU A 1 283 ? -20.919 16.083 11.101 1.00 84.19 283 LEU A C 1
ATOM 2224 O O . LEU A 1 283 ? -21.089 15.952 12.313 1.00 84.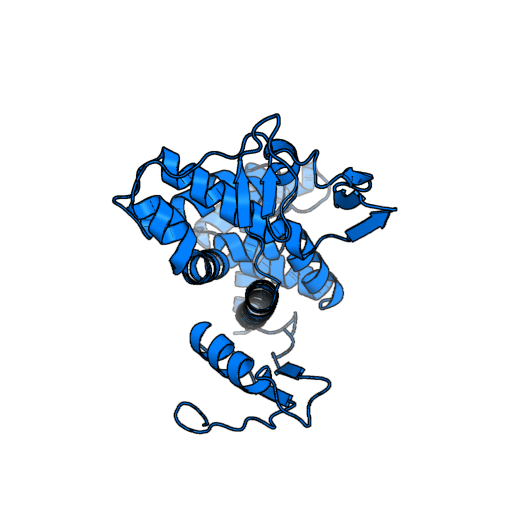19 283 LEU A O 1
ATOM 2228 N N . GLY A 1 284 ? -20.587 15.055 10.319 1.00 83.62 284 GLY A N 1
ATOM 2229 C CA . GLY A 1 284 ? -20.394 13.686 10.795 1.00 83.62 284 GLY A CA 1
ATOM 2230 C C . GLY A 1 284 ? -19.203 13.573 11.745 1.00 83.62 284 GLY A C 1
ATOM 2231 O O . GLY A 1 284 ? -19.300 12.948 12.803 1.00 83.62 284 GLY A O 1
ATOM 2232 N N . ARG A 1 285 ? -18.098 14.261 11.429 1.00 76.81 285 ARG A N 1
ATOM 2233 C CA . ARG A 1 285 ? -16.939 14.402 12.326 1.00 76.81 285 ARG A CA 1
ATOM 2234 C C . ARG A 1 285 ? -17.317 15.096 13.636 1.00 76.81 285 ARG A C 1
ATOM 2236 O O . ARG A 1 285 ? -16.887 14.657 14.702 1.00 76.81 285 ARG A O 1
ATOM 2243 N N . ALA A 1 286 ? -18.145 16.141 13.573 1.00 82.31 286 ALA A N 1
ATOM 2244 C CA . ALA A 1 286 ? -18.614 16.869 14.754 1.00 82.31 286 ALA A CA 1
ATOM 2245 C C . ALA A 1 286 ? -19.510 16.036 15.659 1.00 82.31 286 ALA A C 1
ATOM 2247 O O . ALA A 1 286 ? -19.294 16.006 16.872 1.00 82.31 286 ALA A O 1
ATOM 2248 N N . LEU A 1 287 ? -20.433 15.276 15.077 1.00 85.25 287 LEU A N 1
ATOM 2249 C CA . LEU A 1 287 ? -21.279 14.358 15.826 1.00 85.25 287 LEU A CA 1
ATOM 2250 C C . LEU A 1 287 ? -20.461 13.269 16.535 1.00 85.25 287 LEU A C 1
ATOM 2252 O O . LEU A 1 287 ? -20.701 12.981 17.709 1.00 85.25 287 LEU A O 1
ATOM 2256 N N . ALA A 1 288 ? -19.474 12.686 15.850 1.00 79.88 288 ALA A N 1
ATOM 2257 C CA . ALA A 1 288 ? -18.603 11.679 16.447 1.00 79.88 288 ALA A CA 1
ATOM 2258 C C . ALA A 1 288 ? -17.837 12.239 17.661 1.00 79.88 288 ALA A C 1
ATOM 2260 O O . ALA A 1 288 ? -17.720 11.563 18.684 1.00 79.88 288 ALA A O 1
ATOM 2261 N N . TYR A 1 289 ? -17.327 13.473 17.561 1.00 78.94 289 TYR A N 1
ATOM 2262 C CA . TYR A 1 289 ? -16.528 14.098 18.619 1.00 78.94 289 TYR A CA 1
ATOM 2263 C C . TYR A 1 289 ? -17.358 14.376 19.879 1.00 78.94 289 TYR A C 1
ATOM 2265 O O . TYR A 1 289 ? -16.913 14.105 20.995 1.00 78.94 289 TYR A O 1
ATOM 2273 N N . LEU A 1 290 ? -18.595 14.853 19.702 1.00 81.94 290 LEU A N 1
ATOM 2274 C CA . LEU A 1 290 ? -19.528 15.102 20.805 1.00 81.94 290 LEU A CA 1
ATOM 2275 C C . LEU A 1 290 ? -19.884 13.818 21.564 1.00 81.94 290 LEU A C 1
ATOM 2277 O O . LEU A 1 290 ? -19.858 13.813 22.791 1.00 81.94 290 LEU A O 1
ATOM 2281 N N . ARG A 1 291 ? -20.133 12.715 20.847 1.00 82.00 291 ARG A N 1
ATOM 2282 C CA . ARG A 1 291 ? -20.425 11.404 21.454 1.00 82.00 291 ARG A CA 1
ATOM 2283 C C . ARG A 1 291 ? -19.281 10.880 22.307 1.00 82.00 291 ARG A C 1
ATOM 2285 O O . ARG A 1 291 ? -19.511 10.334 23.380 1.00 82.00 291 ARG A O 1
ATOM 2292 N N . ARG A 1 292 ? -18.043 11.053 21.839 1.00 74.12 292 ARG A N 1
ATOM 2293 C CA . ARG A 1 292 ? -16.856 10.666 22.605 1.00 74.12 292 ARG A CA 1
ATOM 2294 C C . ARG A 1 292 ? -16.724 11.496 23.882 1.00 74.12 292 ARG A C 1
ATOM 2296 O O . ARG A 1 292 ? -16.498 10.926 24.941 1.00 74.12 292 ARG A O 1
ATOM 2303 N N . ALA A 1 293 ? -16.900 12.813 23.790 1.00 75.75 293 ALA A N 1
ATOM 2304 C CA . ALA A 1 293 ? -16.834 13.692 24.955 1.00 75.75 293 ALA A CA 1
ATOM 2305 C C . ALA A 1 293 ? -17.922 13.365 25.996 1.00 75.75 293 ALA A C 1
ATOM 2307 O O . ALA A 1 293 ? -17.671 13.435 27.196 1.00 75.75 293 ALA A O 1
ATOM 2308 N N . GLU A 1 294 ? -19.115 12.972 25.544 1.00 78.56 294 GLU A N 1
ATOM 2309 C CA . GLU A 1 294 ? -20.195 12.499 26.413 1.00 78.56 294 GLU A CA 1
ATOM 2310 C C . GLU A 1 294 ? -19.856 11.150 27.068 1.00 78.56 294 GLU A C 1
ATOM 2312 O O . GLU A 1 294 ? -20.023 10.998 28.277 1.00 78.56 294 GLU A O 1
ATOM 2317 N N . ALA A 1 295 ? -19.313 10.195 26.306 1.00 72.25 295 ALA A N 1
ATOM 2318 C CA . ALA A 1 295 ? -18.864 8.908 26.838 1.00 72.25 295 ALA A CA 1
ATOM 2319 C C . ALA A 1 295 ? -17.760 9.078 27.901 1.00 72.25 295 ALA A C 1
ATOM 2321 O O . ALA A 1 295 ? -17.868 8.510 28.984 1.00 72.25 295 ALA A O 1
ATOM 2322 N N . GLU A 1 296 ? -16.756 9.920 27.638 1.00 68.19 296 GLU A N 1
ATOM 2323 C CA . GLU A 1 296 ? -15.668 10.236 28.579 1.00 68.19 296 GLU A CA 1
ATOM 2324 C C . GLU A 1 296 ? -16.160 11.000 29.826 1.00 68.19 296 GLU A C 1
ATOM 2326 O O . GLU A 1 296 ? -15.584 10.862 30.905 1.00 68.19 296 GLU A O 1
ATOM 2331 N N . SER A 1 297 ? -17.232 11.795 29.710 1.00 69.56 297 SER A N 1
ATOM 2332 C CA . SER A 1 297 ? -17.849 12.487 30.851 1.00 69.56 297 SER A CA 1
ATOM 2333 C C . SER A 1 297 ? -18.699 11.565 31.725 1.00 69.56 297 SER A C 1
ATOM 2335 O O . SER A 1 297 ? -18.838 11.844 32.911 1.00 69.56 297 SER A O 1
ATOM 2337 N N . ASN A 1 298 ? -19.274 10.500 31.161 1.00 57.16 298 ASN A N 1
ATOM 2338 C CA . ASN A 1 298 ? -20.107 9.535 31.888 1.00 57.16 298 ASN A CA 1
ATOM 2339 C C . ASN A 1 298 ? -19.289 8.443 32.606 1.00 57.16 298 ASN A C 1
ATOM 2341 O O . ASN A 1 298 ? -19.851 7.666 33.376 1.00 57.16 298 ASN A O 1
ATOM 2345 N N . LEU A 1 299 ? -17.979 8.372 32.347 1.00 44.75 299 LEU A N 1
ATOM 2346 C CA . LEU A 1 299 ? -17.027 7.446 32.974 1.00 44.75 299 LEU A CA 1
ATOM 2347 C C . LEU A 1 299 ? -16.301 8.042 34.202 1.00 44.75 299 LEU A C 1
ATOM 2349 O O . LEU A 1 299 ? -15.567 7.318 34.875 1.00 44.75 299 LEU A O 1
ATOM 2353 N N . LYS A 1 300 ? -16.499 9.335 34.503 1.00 40.19 300 LYS A N 1
ATOM 2354 C CA . LYS A 1 300 ? -15.980 10.027 35.700 1.00 40.19 300 LYS A CA 1
ATOM 2355 C C . LYS A 1 300 ? -17.047 10.176 36.776 1.00 40.19 300 LYS A C 1
ATOM 2357 O O . LYS A 1 300 ? -16.660 10.105 37.963 1.00 40.19 300 LYS A O 1
#

Secondary structure (DSSP, 8-state):
---SS---TT--EEEEES--S-HHHHHHHHHHHTS--TT-S--EEEEE-----TTSTTHHHHHHHHHHHHHHHHHHHHHHS---EEEE--TTPPP-TTEEEEBTPPPPSSHHHHHIIIIIHHHHHHHHHHSHHHHHHHTT-S-HHHIIIIIHHHHHHHH-TT--HHHHHHHHHHHHHHHHGGGS-EEEETTEEEEEETTEEEEGGG-BHHHHHTS-TTHHHHHHHHHHS-HHHHHHHHHHHHHHH----HHHHHHHHHHHHHHHHHHSSPPPTT-SSHHHHHHHHHHHHHHHHHHHHHT-